Protein AF-A0A2J8K3S1-F1 (afdb_monomer)

Secondary structure (DSSP, 8-state):
------PPPP------GGGGTT--SHHHHHHHHHHHHHHHHHHHTT--HHHHHHHHHHHH--------S-HHHHHHHHHHHHHHHHHHHHHHHS--TTTTPPPPPHHHHHHHHHH--TTHHHHHHHHHS--TT----HHHHHHHHHHHHHHHH--S------TT-GGGGHHHHHHHHHHHHHHHHHHHTTT-PPPP-

Structure (mmCIF, N/CA/C/O backbone):
data_AF-A0A2J8K3S1-F1
#
_entry.id   AF-A0A2J8K3S1-F1
#
loop_
_atom_site.group_PDB
_atom_site.id
_atom_site.type_symbol
_atom_site.label_atom_id
_atom_site.label_alt_id
_atom_site.label_comp_id
_atom_site.label_asym_id
_atom_site.label_entity_id
_atom_site.label_seq_id
_atom_site.pdbx_PDB_ins_code
_atom_site.Cartn_x
_atom_site.Cartn_y
_atom_site.Cartn_z
_atom_site.occupancy
_atom_site.B_iso_or_equiv
_atom_site.auth_seq_id
_atom_site.auth_comp_id
_atom_site.auth_asym_id
_atom_site.auth_atom_id
_atom_site.pdbx_PDB_model_num
ATOM 1 N N . MET A 1 1 ? 15.345 -21.470 34.636 1.00 39.88 1 MET A N 1
ATOM 2 C CA . MET A 1 1 ? 15.152 -21.439 33.169 1.00 39.88 1 MET A CA 1
ATOM 3 C C . MET A 1 1 ? 15.195 -19.987 32.711 1.00 39.88 1 MET A C 1
ATOM 5 O O . MET A 1 1 ? 14.232 -19.264 32.925 1.00 39.88 1 MET A O 1
ATOM 9 N N . SER A 1 2 ? 16.346 -19.534 32.208 1.00 60.94 2 SER A N 1
ATOM 10 C CA . SER A 1 2 ? 16.578 -18.130 31.840 1.00 60.94 2 SER A CA 1
ATOM 11 C C . SER A 1 2 ? 15.951 -17.830 30.474 1.00 60.94 2 SER A C 1
ATOM 13 O O . SER A 1 2 ? 16.261 -18.519 29.499 1.00 60.94 2 SER A O 1
ATOM 15 N N . LYS A 1 3 ? 15.044 -16.847 30.402 1.00 63.34 3 LYS A N 1
ATOM 16 C CA . LYS A 1 3 ? 14.445 -16.381 29.144 1.00 63.34 3 LYS A CA 1
ATOM 17 C C . LYS A 1 3 ? 15.516 -15.612 28.371 1.00 63.34 3 LYS A C 1
ATOM 19 O O . LYS A 1 3 ? 15.853 -14.491 28.730 1.00 63.34 3 LYS A O 1
ATOM 24 N N . LYS A 1 4 ? 16.077 -16.225 27.329 1.00 66.62 4 LYS A N 1
ATOM 25 C CA . LYS A 1 4 ? 16.904 -15.505 26.358 1.00 66.62 4 LYS A CA 1
ATOM 26 C C . LYS A 1 4 ? 15.962 -14.750 25.427 1.00 66.62 4 LYS A C 1
ATOM 28 O O . LYS A 1 4 ? 15.439 -15.325 24.478 1.00 66.62 4 LYS A O 1
ATOM 33 N N . GLU A 1 5 ? 15.710 -13.487 25.739 1.00 66.50 5 GLU A N 1
ATOM 34 C CA . GLU A 1 5 ? 15.115 -12.541 24.800 1.00 66.50 5 GLU A CA 1
ATOM 35 C C . GLU A 1 5 ? 16.146 -12.293 23.695 1.00 66.50 5 GLU A C 1
ATOM 37 O O . GLU A 1 5 ? 17.119 -11.561 23.862 1.00 66.50 5 GLU A O 1
ATOM 42 N N . SER A 1 6 ? 16.006 -13.005 22.579 1.00 62.50 6 SER A N 1
ATOM 43 C CA . SER A 1 6 ? 16.787 -12.726 21.381 1.00 62.50 6 SER A CA 1
ATOM 44 C C . SER A 1 6 ? 16.223 -11.468 20.734 1.00 62.50 6 SER A C 1
ATOM 46 O O . SER A 1 6 ? 15.158 -11.509 20.116 1.00 62.50 6 SER A O 1
ATOM 48 N N . PHE A 1 7 ? 16.934 -10.353 20.872 1.00 72.62 7 PHE A N 1
ATOM 49 C CA . PHE A 1 7 ? 16.708 -9.184 20.035 1.00 72.62 7 PHE A CA 1
ATOM 50 C C . PHE A 1 7 ? 17.029 -9.578 18.593 1.00 72.62 7 PHE A C 1
ATOM 52 O O . PHE A 1 7 ? 18.150 -9.999 18.294 1.00 72.62 7 PHE A O 1
ATOM 59 N N . ALA A 1 8 ? 16.042 -9.484 17.701 1.00 68.06 8 ALA A N 1
ATOM 60 C CA . ALA A 1 8 ? 16.335 -9.518 16.277 1.00 68.06 8 ALA A CA 1
ATOM 61 C C . ALA A 1 8 ? 17.311 -8.363 15.991 1.00 68.06 8 ALA A C 1
ATOM 63 O O . ALA A 1 8 ? 17.075 -7.255 16.486 1.00 68.06 8 ALA A O 1
ATOM 64 N N . PRO A 1 9 ? 18.415 -8.595 15.259 1.00 68.50 9 PRO A N 1
ATOM 65 C CA . PRO A 1 9 ? 19.310 -7.511 14.894 1.00 68.50 9 PRO A CA 1
ATOM 66 C C . PRO A 1 9 ? 18.483 -6.440 14.183 1.00 68.50 9 PRO A C 1
ATOM 68 O O . PRO A 1 9 ? 17.668 -6.760 13.314 1.00 68.50 9 PRO A O 1
ATOM 71 N N . GLY A 1 10 ? 18.640 -5.187 14.618 1.00 71.94 10 GLY A N 1
ATOM 72 C CA . GLY A 1 10 ? 17.913 -4.058 14.051 1.00 71.94 10 GLY A CA 1
ATOM 73 C C . GLY A 1 10 ? 18.025 -4.076 12.532 1.00 71.94 10 GLY A C 1
ATOM 74 O O . GLY A 1 10 ? 19.065 -4.453 11.990 1.00 71.94 10 GLY A O 1
ATOM 75 N N . THR A 1 11 ? 16.943 -3.710 11.843 1.00 72.25 11 THR A N 1
ATOM 76 C CA . THR A 1 11 ? 16.943 -3.569 10.385 1.00 72.25 11 THR A CA 1
ATOM 77 C C . THR A 1 11 ? 18.167 -2.752 9.986 1.00 72.25 11 THR A C 1
ATOM 79 O O . THR A 1 11 ? 18.267 -1.580 10.352 1.00 72.25 11 THR A O 1
ATOM 82 N N . MET A 1 12 ? 19.129 -3.381 9.311 1.00 75.69 12 MET A N 1
ATOM 83 C CA . MET A 1 12 ? 20.364 -2.718 8.909 1.00 75.69 12 MET A CA 1
ATOM 84 C C . MET A 1 12 ? 19.991 -1.538 8.016 1.00 75.69 12 MET A C 1
ATOM 86 O O . MET A 1 12 ? 19.450 -1.735 6.926 1.00 75.69 12 MET A O 1
ATOM 90 N N . TYR A 1 13 ? 20.234 -0.317 8.497 1.00 78.00 13 TYR A N 1
ATOM 91 C CA . TYR A 1 13 ? 19.983 0.887 7.718 1.00 78.00 13 TYR A CA 1
ATOM 92 C C . TYR A 1 13 ? 20.804 0.815 6.429 1.00 78.00 13 TYR A C 1
ATOM 94 O O . TYR A 1 13 ? 22.032 0.707 6.468 1.00 78.00 13 TYR A O 1
ATOM 102 N N . LYS A 1 14 ? 20.116 0.849 5.285 1.00 78.94 14 LYS A N 1
ATOM 103 C CA . LYS A 1 14 ? 20.741 0.920 3.968 1.00 78.94 14 LYS A CA 1
ATOM 104 C C . LYS A 1 14 ? 20.876 2.400 3.604 1.00 78.94 14 LYS A C 1
ATOM 106 O O . LYS A 1 14 ? 19.865 3.015 3.276 1.00 78.94 14 LYS A O 1
ATOM 111 N N . PRO A 1 15 ? 22.080 2.993 3.672 1.00 78.75 15 PRO A N 1
ATOM 112 C CA . PRO A 1 15 ? 22.253 4.386 3.290 1.00 78.75 15 PRO A CA 1
ATOM 113 C C . PRO A 1 15 ? 21.938 4.578 1.802 1.00 78.75 15 PRO A C 1
ATOM 115 O O . PRO A 1 15 ? 22.134 3.666 0.997 1.00 78.75 15 PRO A O 1
ATOM 118 N N . PHE A 1 16 ? 21.552 5.800 1.439 1.00 77.44 16 PHE A N 1
ATOM 119 C CA . PHE A 1 16 ? 21.229 6.272 0.082 1.00 77.44 16 PHE A CA 1
ATOM 120 C C . PHE A 1 16 ? 22.345 6.103 -0.979 1.00 77.44 16 PHE A C 1
ATOM 122 O O . PHE A 1 16 ? 22.188 6.471 -2.141 1.00 77.44 16 PHE A O 1
ATOM 129 N N . GLY A 1 17 ? 23.492 5.530 -0.605 1.00 81.62 17 GLY A N 1
ATOM 130 C CA . GLY A 1 17 ? 24.592 5.226 -1.511 1.00 81.62 17 GLY A CA 1
ATOM 131 C C . GLY A 1 17 ? 25.299 6.473 -2.043 1.00 81.62 17 GLY A C 1
ATOM 132 O O . GLY A 1 17 ? 25.385 7.500 -1.373 1.00 81.62 17 GLY A O 1
ATOM 133 N N . LYS A 1 18 ? 25.840 6.364 -3.263 1.00 82.31 18 LYS A N 1
ATOM 134 C CA . LYS A 1 18 ? 26.622 7.426 -3.921 1.00 82.31 18 LYS A CA 1
ATOM 135 C C . LYS A 1 18 ? 25.795 8.673 -4.244 1.00 82.31 18 LYS A C 1
ATOM 137 O O . LYS A 1 18 ? 26.371 9.739 -4.398 1.00 82.31 18 LYS A O 1
ATOM 142 N N . GLU A 1 19 ? 24.473 8.552 -4.332 1.00 79.25 19 GLU A N 1
ATOM 143 C CA . GLU A 1 19 ? 23.575 9.661 -4.681 1.00 79.25 19 GLU A CA 1
ATOM 144 C C . GLU A 1 19 ? 23.463 10.703 -3.559 1.00 79.25 19 GLU A C 1
ATOM 146 O O . GLU A 1 19 ? 23.247 11.878 -3.835 1.00 79.25 19 GLU A O 1
ATOM 151 N N . ALA A 1 20 ? 23.684 10.301 -2.302 1.00 81.25 20 ALA A N 1
ATOM 152 C CA . ALA A 1 20 ? 23.753 11.222 -1.166 1.00 81.25 20 ALA A CA 1
ATOM 153 C C . ALA A 1 20 ? 25.145 11.853 -0.974 1.00 81.25 20 ALA A C 1
ATOM 155 O O . ALA A 1 20 ? 25.316 12.753 -0.149 1.00 81.25 20 ALA A O 1
ATOM 156 N N . ALA A 1 21 ? 26.162 11.403 -1.718 1.00 80.12 21 ALA A N 1
ATOM 157 C CA . ALA A 1 21 ? 27.492 11.992 -1.651 1.00 80.12 21 ALA A CA 1
ATOM 158 C C . ALA A 1 21 ? 27.480 13.358 -2.361 1.00 80.12 21 ALA A C 1
ATOM 160 O O . ALA A 1 21 ? 27.514 13.432 -3.585 1.00 80.12 21 ALA A O 1
ATOM 161 N N . GLY A 1 22 ? 27.417 14.439 -1.580 1.00 79.44 22 GLY A N 1
ATOM 162 C CA . GLY A 1 22 ? 27.417 15.818 -2.085 1.00 79.44 22 GLY A CA 1
ATOM 163 C C . GLY A 1 22 ? 26.101 16.576 -1.902 1.00 79.44 22 GLY A C 1
ATOM 164 O O . GLY A 1 22 ? 26.047 17.762 -2.217 1.00 79.44 22 GLY A O 1
ATOM 165 N N . THR A 1 23 ? 25.057 15.948 -1.348 1.00 81.62 23 THR A N 1
ATOM 166 C CA . THR A 1 23 ? 23.856 16.680 -0.923 1.00 81.62 23 THR A CA 1
ATOM 167 C C . THR A 1 23 ? 24.167 17.457 0.355 1.00 81.62 23 THR A C 1
ATOM 169 O O . THR A 1 23 ? 24.432 16.850 1.392 1.00 81.62 23 THR A O 1
ATOM 172 N N . MET A 1 24 ? 24.152 18.790 0.297 1.00 82.12 24 MET A N 1
ATOM 173 C CA . MET A 1 24 ? 24.503 19.660 1.434 1.00 82.12 24 MET A CA 1
ATOM 174 C C . MET A 1 24 ? 23.300 20.400 2.025 1.00 82.12 24 MET A C 1
ATOM 176 O O . MET A 1 24 ? 23.444 21.153 2.985 1.00 82.12 24 MET A O 1
ATOM 18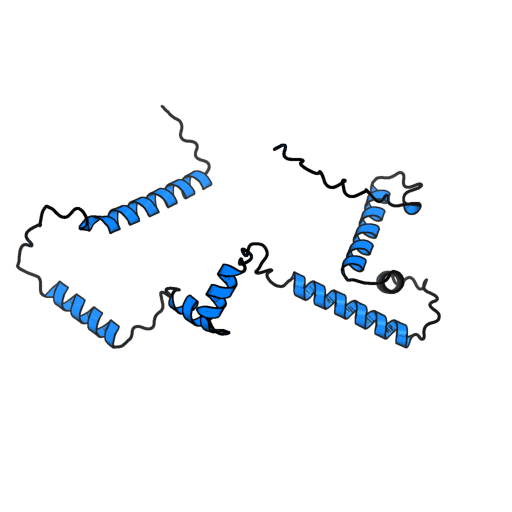0 N N . THR A 1 25 ? 22.106 20.209 1.462 1.00 91.25 25 THR A N 1
ATOM 181 C CA . THR A 1 25 ? 20.891 20.904 1.901 1.00 91.25 25 THR A CA 1
ATOM 182 C C . THR A 1 25 ? 19.800 19.913 2.279 1.00 91.25 25 THR A C 1
ATOM 184 O O . THR A 1 25 ? 19.614 18.893 1.616 1.00 91.25 25 THR A O 1
ATOM 187 N N . LEU A 1 26 ? 19.032 20.247 3.320 1.00 90.12 26 LEU A N 1
ATOM 188 C CA . LEU A 1 26 ? 17.893 19.446 3.774 1.00 90.12 26 LEU A CA 1
ATOM 189 C C . LEU A 1 26 ? 16.876 19.190 2.650 1.00 90.12 26 LEU A C 1
ATOM 191 O O . LEU A 1 26 ? 16.379 18.077 2.527 1.00 90.12 26 LEU A O 1
ATOM 195 N N . SER A 1 27 ? 16.620 20.182 1.793 1.00 91.62 27 SER A N 1
ATOM 196 C CA . SER A 1 27 ? 15.725 20.039 0.638 1.00 91.62 27 SER A CA 1
ATOM 197 C C . SER A 1 27 ? 16.220 18.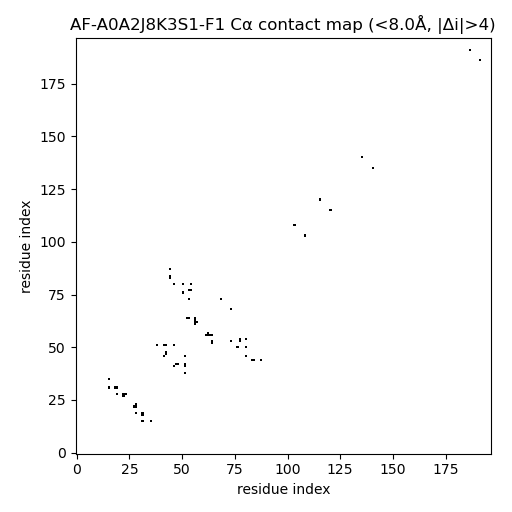991 -0.362 1.00 91.62 27 SER A C 1
ATOM 199 O O . SER A 1 27 ? 15.447 18.152 -0.810 1.00 91.62 27 SER A O 1
ATOM 201 N N . GLN A 1 28 ? 17.521 18.973 -0.668 1.00 90.12 28 GLN A N 1
ATOM 202 C 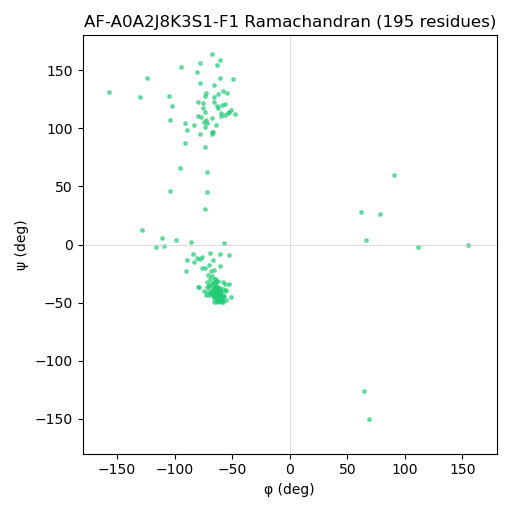CA . GLN A 1 28 ? 18.117 17.957 -1.542 1.00 90.12 28 GLN A CA 1
ATOM 203 C C . GLN A 1 28 ? 17.934 16.560 -0.942 1.00 90.12 28 GLN A C 1
ATOM 205 O O . GLN A 1 28 ? 17.554 15.627 -1.646 1.00 90.12 28 GLN A O 1
ATOM 210 N N . PHE A 1 29 ? 18.123 16.429 0.371 1.00 90.38 29 PHE A N 1
ATOM 211 C CA . PHE A 1 29 ? 17.932 15.162 1.067 1.00 90.38 29 PHE A CA 1
ATOM 212 C C . PHE A 1 29 ? 16.468 14.701 1.076 1.00 90.38 29 PHE A C 1
ATOM 214 O O . PHE A 1 29 ? 16.204 13.525 0.844 1.00 90.38 29 PHE A O 1
ATOM 221 N N . GLN A 1 30 ? 15.515 15.618 1.272 1.00 91.62 30 GLN A N 1
ATOM 222 C CA . GLN A 1 30 ? 14.079 15.325 1.172 1.00 91.62 30 GLN A CA 1
ATOM 223 C C . GLN A 1 30 ? 13.726 14.779 -0.212 1.00 91.62 30 GLN A C 1
ATOM 225 O O . GLN A 1 30 ?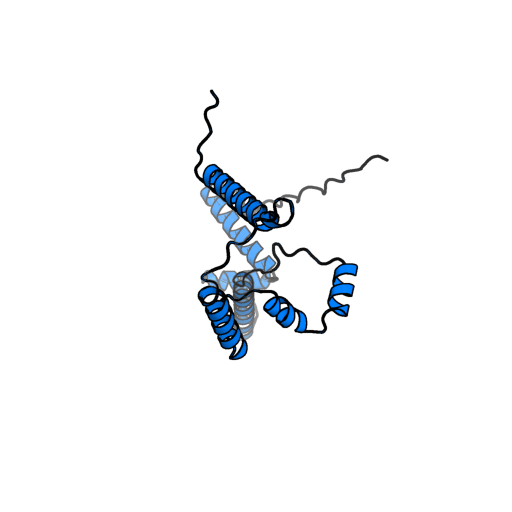 13.152 13.698 -0.307 1.00 91.62 30 GLN A O 1
ATOM 230 N N . THR A 1 31 ? 14.172 15.448 -1.281 1.00 90.62 31 THR A N 1
ATOM 231 C CA . THR A 1 31 ? 13.906 14.968 -2.648 1.00 90.62 31 THR A CA 1
ATOM 232 C C . THR A 1 31 ? 14.520 13.598 -2.929 1.00 90.62 31 THR A C 1
ATOM 234 O O . THR A 1 31 ? 13.983 12.824 -3.720 1.00 90.62 31 THR A O 1
ATOM 237 N N . LEU A 1 32 ? 15.659 13.287 -2.306 1.00 89.38 32 LEU A N 1
ATOM 238 C CA . LEU A 1 32 ? 16.317 11.996 -2.454 1.00 89.38 32 LEU A CA 1
ATOM 239 C C . LEU A 1 32 ? 15.541 10.909 -1.700 1.00 89.38 32 LEU A C 1
ATOM 241 O O . LEU A 1 32 ? 15.304 9.834 -2.249 1.00 89.38 32 LEU A O 1
ATOM 245 N N . HIS A 1 33 ? 15.092 11.207 -0.481 1.00 89.19 33 HIS A N 1
ATOM 246 C CA . HIS A 1 33 ? 14.263 10.305 0.309 1.00 89.19 33 HIS A CA 1
ATOM 247 C C . HIS A 1 33 ? 12.930 9.988 -0.378 1.00 89.19 33 HIS A C 1
ATOM 249 O O . HIS A 1 33 ? 12.557 8.821 -0.455 1.00 89.19 33 HIS A O 1
ATOM 255 N N . GLU A 1 34 ? 12.258 10.997 -0.937 1.00 92.06 34 GLU A N 1
ATOM 256 C CA . GLU A 1 34 ? 11.026 10.819 -1.715 1.00 92.06 34 GLU A CA 1
ATOM 257 C C . GLU A 1 34 ? 11.261 9.891 -2.910 1.00 92.06 34 GLU A C 1
ATOM 259 O O . GLU A 1 34 ? 10.527 8.923 -3.101 1.00 92.06 34 GLU A O 1
ATOM 264 N N . LYS A 1 35 ? 12.345 10.107 -3.668 1.00 90.12 35 LYS A N 1
ATOM 265 C CA . LYS A 1 35 ? 12.698 9.230 -4.792 1.00 90.12 35 LYS A CA 1
ATOM 266 C C . LYS A 1 35 ? 12.984 7.794 -4.360 1.00 90.12 35 LYS A C 1
ATOM 268 O O . LYS A 1 35 ? 12.597 6.867 -5.073 1.00 90.12 35 LYS A O 1
ATOM 273 N N . ASP A 1 36 ? 13.664 7.592 -3.235 1.00 90.31 36 ASP A N 1
ATOM 274 C CA . ASP A 1 36 ? 13.915 6.254 -2.693 1.00 90.31 36 ASP A CA 1
ATOM 275 C C . ASP A 1 36 ? 12.602 5.584 -2.262 1.00 90.31 36 ASP A C 1
ATOM 277 O O . ASP A 1 36 ? 12.333 4.448 -2.654 1.00 90.31 36 ASP A O 1
ATOM 281 N N . GLN A 1 37 ? 11.724 6.319 -1.574 1.00 90.69 37 GLN A N 1
ATOM 282 C CA . GLN A 1 37 ? 10.403 5.849 -1.156 1.00 90.69 37 GLN A CA 1
ATOM 283 C C . GLN A 1 37 ? 9.513 5.474 -2.350 1.00 90.69 37 GLN A C 1
ATOM 285 O O . GLN A 1 37 ? 8.857 4.429 -2.330 1.00 90.69 37 GLN A O 1
ATOM 290 N N . GLU A 1 38 ? 9.522 6.274 -3.417 1.00 91.00 38 GLU A N 1
ATOM 291 C CA . GLU A 1 38 ? 8.851 5.951 -4.678 1.00 91.00 38 GLU A CA 1
ATOM 292 C C . GLU A 1 38 ? 9.392 4.642 -5.267 1.00 91.00 38 GLU A C 1
ATOM 294 O O . GLU A 1 38 ? 8.623 3.748 -5.624 1.00 91.00 38 GLU A O 1
ATOM 299 N N . THR A 1 39 ? 10.719 4.479 -5.334 1.00 90.19 39 THR A N 1
ATOM 300 C CA . THR A 1 39 ? 11.313 3.242 -5.866 1.00 90.19 39 THR A CA 1
ATOM 301 C C . THR A 1 39 ? 11.032 2.026 -4.991 1.00 90.19 39 THR A C 1
ATOM 303 O O . THR A 1 39 ? 10.791 0.939 -5.518 1.00 90.19 39 THR A O 1
ATOM 306 N N . ALA A 1 40 ? 11.002 2.197 -3.670 1.00 89.31 40 ALA A N 1
ATOM 307 C CA . ALA A 1 40 ? 10.644 1.149 -2.729 1.00 89.31 40 ALA A CA 1
ATOM 308 C C . ALA A 1 40 ? 9.179 0.729 -2.901 1.00 89.31 40 ALA A C 1
ATOM 310 O O . ALA A 1 40 ? 8.895 -0.467 -2.932 1.00 89.31 40 ALA A O 1
ATOM 311 N N . SER A 1 41 ? 8.277 1.692 -3.112 1.00 90.19 41 SER A N 1
ATOM 312 C CA . SER A 1 41 ? 6.855 1.437 -3.374 1.00 90.19 41 SER A CA 1
ATOM 313 C C . SER A 1 41 ? 6.663 0.613 -4.650 1.00 90.19 41 SER A C 1
ATOM 315 O O . SER A 1 41 ? 5.933 -0.374 -4.655 1.00 90.19 41 SER A O 1
ATOM 317 N N . LEU A 1 42 ? 7.382 0.952 -5.725 1.00 90.81 42 LEU A N 1
ATOM 318 C CA . LEU A 1 42 ? 7.369 0.173 -6.969 1.00 90.81 42 LEU A CA 1
ATOM 319 C C . LEU A 1 42 ? 7.941 -1.243 -6.779 1.00 90.81 42 LEU A C 1
ATOM 321 O O . LEU A 1 42 ? 7.438 -2.202 -7.364 1.00 90.81 42 LEU A O 1
ATOM 325 N N . ARG A 1 43 ? 8.959 -1.401 -5.927 1.00 91.56 43 ARG A N 1
ATOM 326 C CA . ARG A 1 43 ? 9.524 -2.716 -5.597 1.00 91.56 43 ARG A CA 1
ATOM 327 C C . ARG A 1 43 ? 8.557 -3.557 -4.752 1.00 91.56 43 ARG A C 1
ATOM 329 O O . ARG A 1 43 ? 8.478 -4.765 -4.954 1.00 91.56 43 ARG A O 1
ATOM 336 N N . GLU A 1 44 ? 7.773 -2.941 -3.867 1.00 90.06 44 GLU A N 1
ATOM 337 C CA . GLU A 1 44 ? 6.714 -3.617 -3.097 1.00 90.06 44 GLU A CA 1
ATOM 338 C C . GLU A 1 44 ? 5.579 -4.138 -3.996 1.00 90.06 44 GLU A C 1
ATOM 340 O O . GLU A 1 44 ? 4.980 -5.178 -3.716 1.00 90.06 44 GLU A O 1
ATOM 345 N N . LEU A 1 45 ? 5.324 -3.467 -5.126 1.00 87.25 45 LEU A N 1
ATOM 346 C CA . LEU A 1 45 ? 4.429 -3.969 -6.175 1.00 87.25 45 LEU A CA 1
ATOM 347 C C . LEU A 1 45 ? 4.999 -5.186 -6.920 1.00 87.25 45 LEU A C 1
ATOM 349 O O . LEU A 1 45 ? 4.290 -5.798 -7.721 1.00 87.25 45 LEU A O 1
ATOM 353 N N . GLY A 1 46 ? 6.259 -5.553 -6.666 1.00 88.00 46 GLY A N 1
ATOM 354 C CA . GLY A 1 46 ? 6.969 -6.645 -7.323 1.00 88.00 46 GLY A CA 1
ATOM 355 C C . GLY A 1 46 ? 7.473 -6.283 -8.719 1.00 88.00 46 GLY A C 1
ATOM 356 O O . GLY A 1 46 ? 7.554 -7.174 -9.565 1.00 88.00 46 GLY A O 1
ATOM 357 N N . LEU A 1 47 ? 7.728 -4.997 -8.991 1.00 88.69 47 LEU A N 1
ATOM 358 C CA . LEU A 1 47 ? 8.361 -4.563 -10.236 1.00 88.69 47 LEU A CA 1
ATOM 359 C C . LEU A 1 47 ? 9.870 -4.810 -10.185 1.00 88.69 47 LEU A C 1
ATOM 361 O O . LEU A 1 47 ? 10.524 -4.558 -9.172 1.00 88.69 47 LEU A O 1
ATOM 365 N N . ASN A 1 48 ? 10.422 -5.273 -11.301 1.00 90.31 48 ASN A N 1
ATOM 366 C CA . ASN A 1 48 ? 11.858 -5.485 -11.470 1.00 90.31 48 ASN A CA 1
ATOM 367 C C . ASN A 1 48 ? 12.583 -4.147 -11.737 1.00 90.31 48 ASN A C 1
ATOM 369 O O . ASN A 1 48 ? 11.988 -3.212 -12.270 1.00 90.31 48 ASN A O 1
ATOM 373 N N . GLU A 1 49 ? 13.885 -4.036 -11.456 1.00 89.56 49 GLU A N 1
ATOM 374 C CA . GLU A 1 49 ? 14.681 -2.813 -11.667 1.00 89.56 49 GLU A CA 1
ATOM 375 C C . GLU A 1 49 ? 14.564 -2.251 -13.097 1.00 89.56 49 GLU A C 1
ATOM 377 O O . GLU A 1 49 ? 14.547 -1.035 -13.298 1.00 89.56 49 GLU A O 1
ATOM 382 N N . THR A 1 50 ? 14.429 -3.125 -14.101 1.00 87.56 50 THR A N 1
ATOM 383 C CA . THR A 1 50 ? 14.214 -2.698 -15.495 1.00 87.56 50 THR A CA 1
ATOM 384 C C . THR A 1 50 ? 12.826 -2.098 -15.727 1.00 87.56 50 THR A C 1
ATOM 386 O O . THR A 1 50 ? 12.699 -1.141 -16.486 1.00 87.56 50 THR A O 1
ATOM 389 N N . GLU A 1 51 ? 11.795 -2.626 -15.066 1.00 89.50 51 GLU A N 1
ATOM 390 C CA . GLU A 1 51 ? 10.408 -2.150 -15.145 1.00 89.50 51 GLU A CA 1
ATOM 391 C C . GLU A 1 51 ? 10.256 -0.819 -14.425 1.00 89.50 51 GLU A C 1
ATOM 393 O O . GLU A 1 51 ? 9.647 0.101 -14.962 1.00 89.50 51 GLU A O 1
ATOM 398 N N . ILE A 1 52 ? 10.898 -0.681 -13.263 1.00 91.06 52 ILE A N 1
ATOM 399 C CA . ILE A 1 52 ? 10.974 0.579 -12.522 1.00 91.06 52 ILE A CA 1
ATOM 400 C C . ILE A 1 52 ? 11.591 1.669 -13.403 1.00 91.06 52 ILE A C 1
ATOM 402 O O . ILE A 1 52 ? 11.074 2.782 -13.461 1.00 91.06 52 ILE A O 1
ATOM 406 N N . LEU A 1 53 ? 12.671 1.361 -14.128 1.00 88.50 53 LEU A N 1
ATOM 407 C CA . LEU A 1 53 ? 13.310 2.327 -15.019 1.00 88.50 53 LEU A CA 1
ATOM 408 C C . LEU A 1 53 ? 12.391 2.737 -16.183 1.00 88.50 53 LEU A C 1
ATOM 410 O O . LEU A 1 53 ? 12.293 3.924 -16.496 1.00 88.50 53 LEU A O 1
ATOM 414 N N . ILE A 1 54 ? 11.702 1.769 -16.797 1.00 88.69 54 ILE A N 1
ATOM 415 C CA . ILE A 1 54 ? 10.718 2.013 -17.864 1.00 88.69 54 ILE A CA 1
ATOM 416 C C . ILE A 1 54 ? 9.596 2.913 -17.346 1.00 88.69 54 ILE A C 1
ATOM 418 O O . ILE A 1 54 ? 9.314 3.950 -17.945 1.00 88.69 54 ILE A O 1
ATOM 422 N N . TRP A 1 55 ? 9.027 2.579 -16.192 1.00 90.06 55 TRP A N 1
ATOM 423 C CA . TRP A 1 55 ? 7.960 3.348 -15.568 1.00 90.06 55 TRP A CA 1
ATOM 424 C C . TRP A 1 55 ? 8.393 4.778 -15.222 1.00 90.06 55 TRP A C 1
AT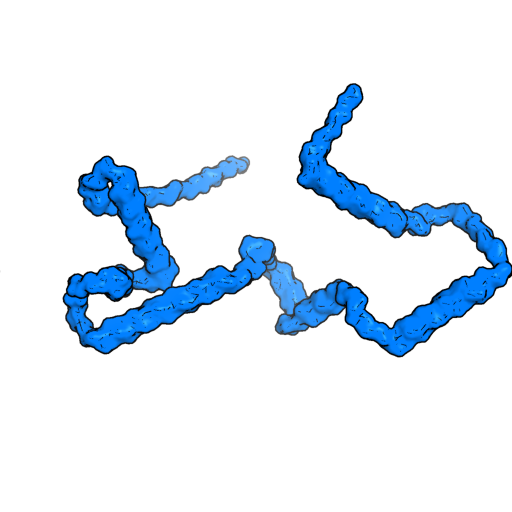OM 426 O O . TRP A 1 55 ? 7.714 5.733 -15.591 1.00 90.06 55 TRP A O 1
ATOM 436 N N . LYS A 1 56 ? 9.569 4.962 -14.603 1.00 89.81 56 LYS A N 1
ATOM 437 C CA . LYS A 1 56 ? 10.103 6.301 -14.291 1.00 89.81 56 LYS A CA 1
ATOM 438 C C . LYS A 1 56 ? 10.344 7.130 -15.553 1.00 89.81 56 LYS A C 1
ATOM 440 O O . LYS A 1 56 ? 10.047 8.321 -15.549 1.00 89.81 56 LYS A O 1
ATOM 445 N N . SER A 1 57 ? 10.831 6.520 -16.638 1.00 87.12 57 SER A N 1
ATOM 446 C CA . SER A 1 57 ? 10.989 7.226 -17.920 1.00 87.12 57 SER A CA 1
ATOM 447 C C . SER A 1 57 ? 9.650 7.638 -18.538 1.00 87.12 57 SER A C 1
ATOM 449 O O . SER A 1 57 ? 9.544 8.736 -19.079 1.00 87.12 57 SER A O 1
ATOM 451 N N . HIS A 1 58 ? 8.623 6.794 -18.401 1.00 85.56 58 HIS A N 1
ATOM 452 C CA . HIS A 1 58 ? 7.272 7.077 -18.872 1.00 85.56 58 HIS A CA 1
ATOM 453 C C . HIS A 1 58 ? 6.631 8.238 -18.098 1.00 85.56 58 HIS A C 1
ATOM 455 O O . HIS A 1 58 ? 6.176 9.200 -18.709 1.00 85.56 58 HIS A O 1
ATOM 461 N N . VAL A 1 59 ? 6.673 8.198 -16.763 1.00 85.75 59 VAL A N 1
ATOM 462 C CA . VAL A 1 59 ? 6.086 9.235 -15.894 1.00 85.75 59 VAL A CA 1
ATOM 463 C C . VAL A 1 59 ? 6.842 10.563 -15.990 1.00 85.75 59 VAL A C 1
ATOM 465 O O . VAL A 1 59 ? 6.229 11.624 -16.027 1.00 85.75 59 VAL A O 1
ATOM 468 N N . SER A 1 60 ? 8.176 10.524 -16.060 1.00 82.44 60 SER A N 1
ATOM 469 C CA . SER A 1 60 ? 8.998 11.737 -16.138 1.00 82.44 60 SER A CA 1
ATOM 470 C C . SER A 1 60 ? 9.025 12.367 -17.537 1.00 82.44 60 SER A C 1
ATOM 472 O O . SER A 1 60 ? 9.562 13.463 -17.688 1.00 82.44 60 SER A O 1
ATOM 474 N N . GLY A 1 61 ? 8.545 11.671 -18.575 1.00 72.69 61 GLY A N 1
ATOM 475 C CA . GLY A 1 61 ? 8.656 12.107 -19.973 1.00 72.69 61 GLY A CA 1
ATOM 476 C C . GLY A 1 61 ? 10.094 12.154 -20.519 1.00 72.69 61 GLY A C 1
ATOM 477 O O . GLY A 1 61 ? 10.318 12.559 -21.663 1.00 72.69 61 GLY A O 1
ATOM 478 N N . GLU A 1 62 ? 11.092 11.738 -19.733 1.00 73.31 62 GLU A N 1
ATOM 479 C CA . GLU A 1 62 ? 12.494 11.717 -20.136 1.00 73.31 62 GLU A CA 1
ATOM 480 C C . GLU A 1 62 ? 12.783 10.487 -21.012 1.00 73.31 62 GLU A C 1
ATOM 482 O O . GLU A 1 62 ? 12.830 9.354 -20.532 1.00 73.31 62 GLU A O 1
ATOM 487 N N . LYS A 1 63 ? 13.055 10.698 -22.308 1.00 65.50 63 LYS A N 1
ATOM 488 C CA . LYS A 1 63 ? 13.372 9.646 -23.302 1.00 65.50 63 LYS A CA 1
ATOM 489 C C . LYS A 1 63 ? 14.768 9.010 -23.123 1.00 65.50 63 LYS A C 1
ATOM 491 O O . LYS A 1 63 ? 15.525 8.881 -24.085 1.00 65.50 63 LYS A O 1
ATOM 496 N N . LYS A 1 64 ? 15.164 8.653 -21.899 1.00 58.94 64 LYS A N 1
ATOM 497 C CA . LYS A 1 64 ? 16.537 8.203 -21.584 1.00 58.94 64 LYS A CA 1
ATOM 498 C C . LYS A 1 64 ? 16.758 6.693 -21.729 1.00 58.94 64 LYS A C 1
ATOM 500 O O . LYS A 1 64 ? 17.899 6.242 -21.793 1.00 58.94 64 LYS A O 1
ATOM 505 N N . THR A 1 65 ? 15.707 5.894 -21.851 1.00 60.53 65 THR A N 1
ATOM 506 C CA . THR A 1 65 ? 15.796 4.431 -21.924 1.00 60.53 65 THR A CA 1
ATOM 507 C C . THR A 1 65 ? 15.911 3.951 -23.369 1.00 60.53 65 THR A C 1
ATOM 509 O O . THR A 1 65 ? 14.930 3.601 -24.017 1.00 60.53 65 THR A O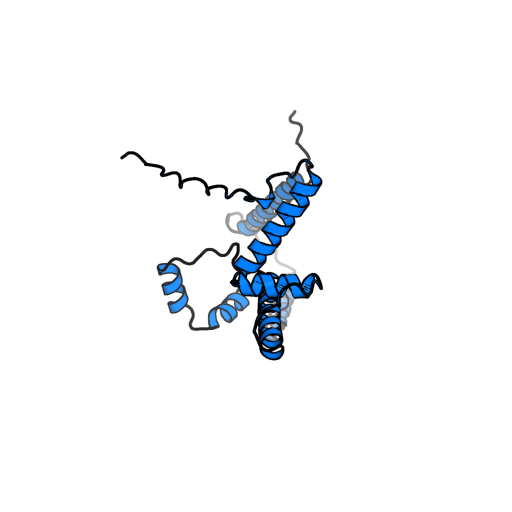 1
ATOM 512 N N . LYS A 1 66 ? 17.148 3.876 -23.883 1.00 63.06 66 LYS A N 1
ATOM 513 C CA . LYS A 1 66 ? 17.473 3.122 -25.110 1.00 63.06 66 LYS A CA 1
ATOM 514 C C . LYS A 1 66 ? 17.397 1.615 -24.836 1.00 63.06 66 LYS A C 1
ATOM 516 O O . LYS A 1 66 ? 18.403 0.909 -24.885 1.00 63.06 66 LYS A O 1
ATOM 521 N N . LEU A 1 67 ? 16.217 1.118 -24.485 1.00 63.84 67 LEU A N 1
ATOM 522 C CA . LEU A 1 67 ? 15.984 -0.318 -24.417 1.00 63.84 67 LEU A CA 1
ATOM 523 C C . LEU A 1 67 ? 15.891 -0.834 -25.849 1.00 63.84 67 LEU A C 1
ATOM 525 O O . LEU A 1 67 ? 15.130 -0.309 -26.654 1.00 63.84 67 LEU A O 1
ATOM 529 N N . ARG A 1 68 ? 16.676 -1.865 -26.172 1.00 69.88 68 ARG A N 1
ATOM 530 C CA . ARG A 1 68 ? 16.669 -2.537 -27.485 1.00 69.88 68 ARG A CA 1
ATOM 531 C C . ARG A 1 68 ? 15.427 -3.423 -27.684 1.00 69.88 68 ARG A C 1
ATOM 533 O O . ARG A 1 68 ? 15.514 -4.470 -28.314 1.00 69.88 68 ARG A O 1
ATOM 540 N N . ALA A 1 69 ? 14.303 -3.054 -27.082 1.00 72.12 69 ALA A N 1
ATOM 541 C CA . ALA A 1 69 ? 13.038 -3.750 -27.242 1.00 72.12 69 ALA A CA 1
ATOM 542 C C . ALA A 1 69 ? 12.231 -3.076 -28.352 1.00 72.12 69 ALA A C 1
ATOM 544 O O . ALA A 1 69 ? 12.387 -1.881 -28.612 1.00 72.12 69 ALA A O 1
ATOM 545 N N . THR A 1 70 ? 11.364 -3.844 -29.005 1.00 81.38 70 THR A N 1
ATOM 546 C CA . THR A 1 70 ? 10.383 -3.274 -29.924 1.00 81.38 70 THR A CA 1
ATOM 547 C C . THR A 1 70 ? 9.474 -2.311 -29.150 1.00 81.38 70 THR A C 1
ATOM 549 O O . THR A 1 70 ? 9.163 -2.563 -27.981 1.00 81.38 70 THR A O 1
ATOM 552 N N . PRO A 1 71 ? 9.051 -1.193 -29.762 1.00 83.19 71 PRO A N 1
ATOM 553 C CA . PRO A 1 71 ? 8.222 -0.199 -29.079 1.00 83.19 71 PRO A CA 1
ATOM 554 C C . PRO A 1 71 ? 6.907 -0.794 -28.552 1.00 83.19 71 PRO A C 1
ATOM 556 O O . PRO A 1 71 ? 6.454 -0.416 -27.477 1.00 83.19 71 PRO A O 1
ATOM 559 N N . GLU A 1 72 ? 6.352 -1.784 -29.249 1.00 86.31 72 GLU A N 1
ATOM 560 C CA . GLU A 1 72 ? 5.155 -2.525 -28.838 1.00 86.31 72 GLU A CA 1
ATOM 561 C C . GLU A 1 72 ? 5.376 -3.346 -27.557 1.00 86.31 72 GLU A C 1
ATOM 563 O O . GLU A 1 72 ? 4.569 -3.292 -26.634 1.00 86.31 72 GLU A O 1
ATOM 568 N N . ALA A 1 73 ? 6.517 -4.032 -27.428 1.00 85.00 73 ALA A N 1
ATOM 569 C CA . ALA A 1 73 ? 6.841 -4.767 -26.205 1.00 85.00 73 ALA A CA 1
ATOM 570 C C . ALA A 1 73 ? 7.018 -3.831 -24.998 1.00 85.00 73 ALA A C 1
ATOM 572 O O . ALA A 1 73 ? 6.747 -4.221 -23.864 1.00 85.00 73 ALA A O 1
ATOM 573 N N . ILE A 1 74 ? 7.468 -2.592 -25.224 1.00 85.19 74 ILE A N 1
ATOM 574 C CA . ILE A 1 74 ? 7.555 -1.572 -24.171 1.00 85.19 74 ILE A CA 1
ATOM 575 C C . ILE A 1 74 ? 6.152 -1.112 -23.758 1.00 85.19 74 ILE A C 1
ATOM 577 O O . ILE A 1 74 ? 5.893 -0.993 -22.564 1.00 85.19 74 ILE A O 1
ATOM 581 N N . GLN A 1 75 ? 5.252 -0.888 -24.720 1.00 88.44 75 GLN A N 1
ATOM 582 C CA . GLN A 1 75 ? 3.865 -0.491 -24.451 1.00 88.44 75 GLN A CA 1
ATOM 583 C C . GLN A 1 75 ? 3.095 -1.568 -23.684 1.00 88.44 75 GLN A C 1
ATOM 585 O O . GLN A 1 75 ? 2.499 -1.249 -22.661 1.00 88.44 75 GLN A O 1
ATOM 590 N N . ASN A 1 76 ? 3.184 -2.833 -24.101 1.00 90.81 76 ASN A N 1
ATOM 591 C CA . ASN A 1 76 ? 2.539 -3.942 -23.391 1.00 90.81 76 ASN A CA 1
ATOM 592 C C . ASN A 1 76 ? 3.028 -4.026 -21.938 1.00 90.81 76 ASN A C 1
ATOM 594 O O . ASN A 1 76 ? 2.230 -4.094 -21.012 1.00 90.81 76 ASN A O 1
ATOM 598 N N . ARG A 1 77 ? 4.344 -3.902 -21.716 1.00 89.56 77 ARG A N 1
ATOM 599 C CA . ARG A 1 77 ? 4.902 -3.877 -20.355 1.00 89.56 77 ARG A CA 1
ATOM 600 C C . ARG A 1 77 ? 4.425 -2.677 -19.540 1.00 89.56 77 ARG A C 1
ATOM 602 O O . ARG A 1 77 ? 4.245 -2.810 -18.336 1.00 89.56 77 ARG A O 1
ATOM 609 N N . LEU A 1 78 ? 4.253 -1.506 -20.154 1.00 91.00 78 LEU A N 1
ATOM 610 C CA . LEU A 1 78 ? 3.697 -0.336 -19.466 1.00 91.00 78 LEU A CA 1
ATOM 611 C C . LEU A 1 78 ? 2.243 -0.571 -19.053 1.00 91.00 78 LEU A C 1
ATOM 613 O O . LEU A 1 78 ? 1.888 -0.233 -17.926 1.00 91.00 78 LEU A O 1
ATOM 617 N N . GLN A 1 79 ? 1.447 -1.192 -19.923 1.00 93.44 79 GLN A N 1
ATOM 618 C CA . GLN A 1 79 ? 0.067 -1.561 -19.630 1.00 93.44 79 GLN A CA 1
ATOM 619 C C . GLN A 1 79 ? -0.012 -2.569 -18.474 1.00 93.44 79 GLN A C 1
ATOM 621 O O . GLN A 1 79 ? -0.776 -2.354 -17.536 1.00 93.44 79 GLN A O 1
ATOM 626 N N . ASP A 1 80 ? 0.838 -3.599 -18.478 1.00 93.38 80 ASP A N 1
ATOM 627 C CA . ASP A 1 80 ? 0.919 -4.573 -17.380 1.00 93.38 80 ASP A CA 1
ATOM 628 C C . ASP A 1 80 ? 1.282 -3.896 -16.044 1.00 93.38 80 ASP A C 1
ATOM 630 O O . ASP A 1 80 ? 0.738 -4.221 -14.985 1.00 93.38 80 ASP A O 1
ATOM 634 N N . ILE A 1 81 ? 2.217 -2.937 -16.069 1.00 91.62 81 ILE A N 1
ATOM 635 C CA . ILE A 1 81 ? 2.609 -2.171 -14.877 1.00 91.62 81 ILE A CA 1
ATOM 636 C C . ILE A 1 81 ? 1.433 -1.325 -14.371 1.00 91.62 81 ILE A C 1
ATOM 638 O O . ILE A 1 81 ? 1.168 -1.300 -13.167 1.00 91.62 81 ILE A O 1
ATOM 642 N N . GLU A 1 82 ? 0.724 -0.646 -15.271 1.00 94.06 82 GLU A N 1
ATOM 643 C CA . GLU A 1 82 ? -0.434 0.185 -14.938 1.00 94.06 82 GLU A CA 1
ATOM 644 C C . GLU A 1 82 ? -1.583 -0.640 -14.343 1.00 94.06 82 GLU A C 1
ATOM 646 O O . GLU A 1 82 ? -2.172 -0.241 -13.332 1.00 94.06 82 GLU A O 1
ATOM 651 N N . GLU A 1 83 ? -1.859 -1.819 -14.904 1.00 94.62 83 GLU A N 1
ATOM 652 C CA . GLU A 1 83 ? -2.850 -2.755 -14.373 1.00 94.62 83 GLU A CA 1
ATOM 653 C C . GLU A 1 83 ? -2.492 -3.184 -12.945 1.00 94.62 83 GLU A C 1
ATOM 655 O O . GLU A 1 83 ? -3.326 -3.084 -12.041 1.00 94.62 83 GLU A O 1
ATOM 660 N N . ARG A 1 84 ? -1.231 -3.564 -12.697 1.00 93.88 84 ARG A N 1
ATOM 661 C CA . ARG A 1 84 ? -0.758 -3.963 -11.358 1.00 93.88 84 ARG A CA 1
ATOM 662 C C . ARG A 1 84 ? -0.861 -2.833 -10.335 1.00 93.88 84 ARG A C 1
ATOM 664 O O . ARG A 1 84 ? -1.251 -3.075 -9.190 1.00 93.88 84 ARG A O 1
ATOM 671 N N . ILE A 1 85 ? -0.521 -1.601 -10.722 1.00 91.00 85 ILE A N 1
ATOM 672 C CA . ILE A 1 85 ? -0.666 -0.422 -9.853 1.00 91.00 85 ILE A CA 1
ATOM 673 C C . ILE A 1 85 ? -2.143 -0.205 -9.516 1.00 91.00 85 ILE A C 1
ATOM 675 O O . ILE A 1 85 ? -2.495 -0.068 -8.341 1.00 91.00 85 ILE A O 1
ATOM 679 N N . SER A 1 86 ? -3.005 -0.226 -10.531 1.00 93.56 86 SER A N 1
ATOM 680 C CA . SER A 1 86 ? -4.444 0.001 -10.389 1.00 93.56 86 SER A CA 1
ATOM 681 C C . SER A 1 86 ? -5.100 -1.074 -9.522 1.00 93.56 86 SER A C 1
ATOM 683 O O . SER A 1 86 ? -5.892 -0.768 -8.629 1.00 93.56 86 SER A O 1
ATOM 685 N N . GLU A 1 87 ? -4.734 -2.341 -9.718 1.00 93.38 87 GLU A N 1
ATOM 686 C CA . GLU A 1 87 ? -5.219 -3.447 -8.901 1.00 93.38 87 GLU A CA 1
ATOM 687 C C . GLU A 1 87 ? -4.771 -3.302 -7.444 1.00 93.38 87 GLU A C 1
ATOM 689 O O . GLU A 1 87 ? -5.590 -3.452 -6.532 1.00 93.38 87 GLU A O 1
ATOM 694 N N . ARG A 1 88 ? -3.498 -2.966 -7.195 1.00 89.62 88 ARG A N 1
ATOM 695 C CA . ARG A 1 88 ? -3.019 -2.759 -5.824 1.00 89.62 88 ARG A CA 1
ATOM 696 C C . ARG A 1 88 ? -3.757 -1.612 -5.148 1.00 89.62 88 ARG A C 1
ATOM 698 O O . ARG A 1 88 ? -4.175 -1.771 -4.002 1.00 89.62 88 ARG A O 1
ATOM 705 N N . GLN A 1 89 ? -3.934 -0.484 -5.833 1.00 89.69 89 GLN A N 1
ATOM 706 C CA . GLN A 1 89 ? -4.702 0.647 -5.311 1.00 89.69 89 GLN A CA 1
ATOM 707 C C . GLN A 1 89 ? -6.135 0.224 -4.990 1.00 89.69 89 GLN A C 1
ATOM 709 O O . GLN A 1 89 ? -6.612 0.469 -3.884 1.00 89.69 89 GLN A O 1
ATOM 714 N N . ARG A 1 90 ? -6.784 -0.518 -5.895 1.00 93.00 90 ARG A N 1
ATOM 715 C CA . ARG A 1 90 ? -8.107 -1.102 -5.658 1.00 93.00 90 ARG A CA 1
ATOM 716 C C . ARG A 1 90 ? -8.123 -1.963 -4.394 1.00 93.00 90 ARG A C 1
ATOM 718 O O . ARG A 1 90 ? -9.018 -1.785 -3.576 1.00 93.00 90 ARG A O 1
ATOM 725 N N . ILE A 1 91 ? -7.150 -2.860 -4.206 1.00 88.31 91 ILE A N 1
ATOM 726 C CA . ILE A 1 91 ? -7.044 -3.725 -3.017 1.00 88.31 91 ILE A CA 1
ATOM 727 C C . ILE A 1 91 ? -6.864 -2.898 -1.739 1.00 88.31 91 ILE A C 1
ATOM 729 O O . ILE A 1 91 ? -7.522 -3.186 -0.742 1.00 88.31 91 ILE A O 1
ATOM 733 N N . LEU A 1 92 ? -6.008 -1.873 -1.761 1.00 83.19 92 LEU A N 1
ATOM 734 C CA . LEU A 1 92 ? -5.765 -0.996 -0.611 1.00 83.19 92 LEU A CA 1
ATOM 735 C C . LEU A 1 92 ? -6.987 -0.135 -0.256 1.00 83.19 92 LEU A C 1
ATOM 737 O O . LEU A 1 92 ? -7.216 0.142 0.918 1.00 83.19 92 LEU A O 1
ATOM 741 N N . CYS A 1 93 ? -7.786 0.266 -1.247 1.00 86.44 93 CYS A N 1
ATOM 742 C CA . CYS A 1 93 ? -9.029 1.006 -1.030 1.00 86.44 93 CYS A CA 1
ATOM 743 C C . CYS A 1 93 ? -10.161 0.137 -0.464 1.00 86.44 93 CYS A C 1
ATOM 745 O O . CYS A 1 93 ? -11.125 0.675 0.087 1.00 86.44 93 CYS A O 1
ATOM 747 N N . LEU A 1 94 ? -10.089 -1.193 -0.595 1.00 85.81 94 LEU A N 1
ATOM 748 C CA . LEU A 1 94 ? -11.080 -2.069 0.021 1.00 85.81 94 LEU A CA 1
ATOM 749 C C . LEU A 1 94 ? -10.961 -1.975 1.547 1.00 85.81 94 LEU A C 1
ATOM 751 O O . LEU A 1 94 ? -9.850 -2.039 2.076 1.00 85.81 94 LEU A O 1
ATOM 755 N N . PRO A 1 95 ? -12.086 -1.895 2.288 1.00 84.94 95 PRO A N 1
ATOM 756 C CA . PRO A 1 95 ? -12.047 -1.975 3.738 1.00 84.94 95 PRO A CA 1
ATOM 757 C C . PRO A 1 95 ? -11.280 -3.230 4.152 1.00 84.94 95 PRO A C 1
ATOM 759 O O . PRO A 1 95 ? -11.723 -4.348 3.881 1.00 84.94 95 PRO A O 1
ATOM 762 N N . GLN A 1 96 ? -10.123 -3.063 4.793 1.00 70.94 96 GLN A N 1
ATOM 763 C CA . GLN A 1 96 ? -9.298 -4.186 5.217 1.00 70.94 96 GLN A CA 1
ATOM 764 C C . GLN A 1 96 ? -9.969 -4.859 6.418 1.00 70.94 96 GLN A C 1
ATOM 766 O O . GLN A 1 96 ? -9.674 -4.576 7.577 1.00 70.94 96 GLN A O 1
ATOM 771 N N . ARG A 1 97 ? -10.927 -5.753 6.134 1.00 63.34 97 ARG A N 1
ATOM 772 C CA . ARG A 1 97 ? -11.833 -6.375 7.124 1.00 63.34 97 ARG A CA 1
ATOM 773 C C . ARG A 1 97 ? -11.109 -7.190 8.203 1.00 63.34 97 ARG A C 1
ATOM 775 O O . ARG A 1 97 ? -11.741 -7.609 9.167 1.00 63.34 97 ARG A O 1
ATOM 782 N N . PHE A 1 98 ? -9.804 -7.402 8.055 1.00 58.06 98 PHE A N 1
ATOM 783 C CA . PHE A 1 98 ? -9.018 -8.318 8.872 1.00 58.06 98 PHE A CA 1
ATOM 784 C C . PHE A 1 98 ? -7.926 -7.654 9.720 1.00 58.06 98 PHE A C 1
ATOM 786 O O . PHE A 1 98 ? -7.305 -8.343 10.521 1.00 58.06 98 PHE A O 1
ATOM 793 N N . ALA A 1 99 ? -7.714 -6.332 9.640 1.00 58.41 99 ALA A N 1
ATOM 794 C CA . ALA A 1 99 ? -6.638 -5.675 10.405 1.00 58.41 99 ALA A CA 1
ATOM 795 C C . ALA A 1 99 ? -6.783 -5.826 11.939 1.00 58.41 99 ALA A C 1
ATOM 797 O O . ALA A 1 99 ? -5.814 -5.671 12.675 1.00 58.41 99 ALA A O 1
ATOM 798 N N . LYS A 1 100 ? -7.985 -6.171 12.426 1.00 63.72 100 LYS A N 1
ATOM 799 C CA . LYS A 1 100 ? -8.268 -6.520 13.831 1.00 63.72 100 LYS A CA 1
ATOM 800 C C . LYS A 1 100 ? -9.002 -7.856 13.992 1.00 63.72 100 LYS A C 1
ATOM 802 O O . LYS A 1 100 ? -9.540 -8.136 15.062 1.00 63.72 100 LYS A O 1
ATOM 807 N N . SER A 1 101 ? -9.087 -8.677 12.945 1.00 70.19 101 SER A N 1
ATOM 808 C CA . SER A 1 101 ? -9.728 -9.985 13.085 1.00 70.19 101 SER A CA 1
ATOM 809 C C . SER A 1 101 ? -8.786 -10.921 13.831 1.00 70.19 101 SER A C 1
ATOM 811 O O . SER A 1 101 ? -7.672 -11.173 13.371 1.00 70.19 101 SER A O 1
ATOM 813 N N . LYS A 1 102 ? -9.241 -11.464 14.962 1.00 80.94 102 LYS A N 1
ATOM 814 C CA . LYS A 1 102 ? -8.548 -12.556 15.648 1.00 80.94 102 LYS A CA 1
ATOM 815 C C . LYS A 1 102 ? -8.372 -13.715 14.659 1.00 80.94 102 LYS A C 1
ATOM 817 O O . LYS A 1 102 ? -9.366 -14.220 14.138 1.00 80.94 102 LYS A O 1
ATOM 822 N N . GLN A 1 103 ? -7.131 -14.126 14.393 1.00 81.19 103 GLN A N 1
ATOM 823 C CA . GLN A 1 103 ? -6.886 -15.361 13.650 1.00 81.19 103 GLN A CA 1
ATOM 824 C C . GLN A 1 103 ? -7.451 -16.533 14.455 1.00 81.19 103 GLN A C 1
ATOM 826 O O . GLN A 1 103 ? -7.187 -16.654 15.653 1.00 81.19 103 GLN A O 1
ATOM 831 N N . LEU A 1 104 ? -8.257 -17.371 13.808 1.00 83.88 104 LEU A N 1
ATOM 832 C CA . LEU A 1 104 ? -8.827 -18.547 14.449 1.00 83.88 104 LEU A CA 1
ATOM 833 C C . LEU A 1 104 ? -7.732 -19.596 14.630 1.00 83.88 104 LEU A C 1
ATOM 835 O O . LEU A 1 104 ? -7.013 -19.945 13.693 1.00 83.88 104 LEU A O 1
ATOM 839 N N . THR A 1 105 ? -7.623 -20.117 15.843 1.00 91.44 105 THR A N 1
ATOM 840 C CA . THR A 1 105 ? -6.812 -21.298 16.137 1.00 91.44 105 THR A CA 1
ATOM 841 C C . THR A 1 105 ? -7.322 -22.497 15.338 1.00 91.44 105 THR A C 1
ATOM 843 O O . THR A 1 105 ? -8.488 -22.553 14.942 1.00 91.44 105 THR A O 1
ATOM 846 N N . ARG A 1 106 ? -6.470 -23.511 15.138 1.00 93.50 106 ARG A N 1
ATOM 847 C CA . ARG A 1 106 ? -6.856 -24.744 14.431 1.00 93.50 106 ARG A CA 1
ATOM 848 C C . ARG A 1 106 ? -8.147 -25.355 14.994 1.00 93.50 106 ARG A C 1
ATOM 850 O O . ARG A 1 106 ? -9.041 -25.695 14.228 1.00 93.50 106 ARG A O 1
ATOM 857 N N . ARG A 1 107 ? -8.262 -25.426 16.324 1.00 94.12 107 ARG A N 1
ATOM 858 C CA . ARG A 1 107 ? -9.457 -25.938 17.006 1.00 94.12 107 ARG A CA 1
ATOM 859 C C . ARG A 1 107 ? -10.692 -25.077 16.733 1.00 94.12 107 ARG A C 1
ATOM 861 O O . ARG A 1 107 ? -11.755 -25.620 16.469 1.00 94.12 107 ARG A O 1
ATOM 868 N N . GLU A 1 108 ? -10.568 -23.752 16.787 1.00 90.06 108 GLU A N 1
ATOM 869 C CA . GLU A 1 108 ? -11.682 -22.846 16.467 1.00 90.06 108 GLU A CA 1
ATOM 870 C C . GLU A 1 108 ? -12.130 -23.001 15.004 1.00 90.06 108 GLU A C 1
ATOM 872 O O . GLU A 1 108 ? -13.326 -23.003 14.732 1.00 90.06 108 GLU A O 1
ATOM 877 N N . MET A 1 109 ? -11.189 -23.215 14.080 1.00 90.75 109 MET A N 1
ATOM 878 C CA . MET A 1 109 ? -11.487 -23.472 12.670 1.00 90.75 109 MET A CA 1
ATOM 879 C C . MET A 1 109 ? -12.207 -24.812 12.456 1.00 90.75 109 MET A C 1
ATOM 881 O O . MET A 1 109 ? -13.153 -24.881 11.676 1.00 90.75 109 MET A O 1
ATOM 885 N N . GLU A 1 110 ? -11.773 -25.882 13.127 1.00 92.94 110 GLU A N 1
ATOM 886 C CA . GLU A 1 110 ? -12.423 -27.201 13.063 1.00 92.94 110 GLU A CA 1
ATOM 887 C C . GLU A 1 110 ? -13.849 -27.149 13.629 1.00 92.94 110 GLU A C 1
ATOM 889 O O . GLU A 1 110 ? -14.770 -27.713 13.035 1.00 92.94 110 GLU A O 1
ATOM 894 N N . ILE A 1 111 ? -14.053 -26.407 14.721 1.00 90.69 111 ILE A N 1
ATOM 895 C CA . ILE A 1 111 ? -15.385 -26.140 15.275 1.00 90.69 111 ILE A CA 1
ATOM 896 C C . ILE A 1 111 ? -16.232 -25.351 14.272 1.00 90.69 111 ILE A C 1
ATOM 898 O O . ILE A 1 111 ? -17.361 -25.750 14.003 1.00 90.69 111 ILE A O 1
ATOM 902 N N . GLU A 1 112 ? -15.706 -24.272 13.682 1.00 88.06 112 GLU A N 1
ATOM 903 C CA . GLU A 1 112 ? -16.448 -23.473 12.698 1.00 88.06 112 GLU A CA 1
ATOM 904 C C . GLU A 1 112 ? -16.867 -24.315 11.488 1.00 88.06 112 GLU A C 1
ATOM 906 O O . GLU A 1 112 ? -18.030 -24.266 11.101 1.00 88.06 112 GLU A O 1
ATOM 911 N N . LYS A 1 113 ? -15.960 -25.140 10.948 1.00 88.56 113 LYS A N 1
ATOM 912 C CA . LYS A 1 113 ? -16.245 -26.051 9.826 1.00 88.56 113 LYS A CA 1
ATOM 913 C C . LYS A 1 113 ? -17.274 -27.130 10.172 1.00 88.56 113 LYS A C 1
ATOM 915 O O . LYS A 1 113 ? -18.003 -27.573 9.291 1.00 8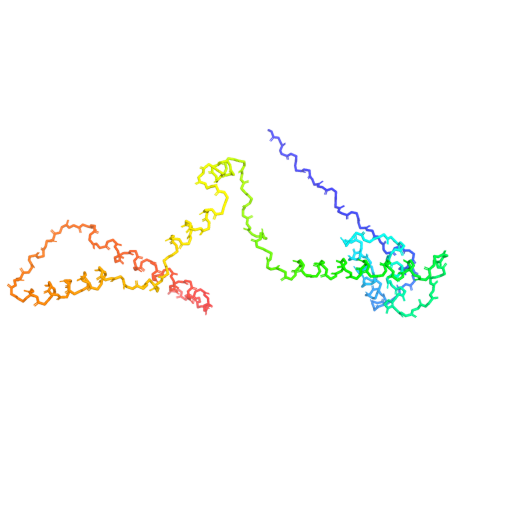8.56 113 LYS A O 1
ATOM 920 N N . SER A 1 114 ? -17.312 -27.570 11.430 1.00 89.06 114 SER A N 1
ATOM 921 C CA . SER A 1 114 ? -18.275 -28.574 11.900 1.00 89.06 114 SER A CA 1
ATOM 922 C C . SER A 1 114 ? -19.658 -27.970 12.151 1.00 89.06 114 SER A C 1
ATOM 924 O O . SER A 1 114 ? -20.665 -28.621 11.893 1.00 89.06 114 SER A O 1
ATOM 926 N N . LEU A 1 115 ? -19.711 -26.730 12.654 1.00 86.12 115 LEU A N 1
ATOM 927 C CA . LEU A 1 115 ? -20.956 -26.013 12.944 1.00 86.12 115 LEU A CA 1
ATOM 928 C C . LEU A 1 115 ? -21.598 -25.403 11.696 1.00 86.12 115 LEU A C 1
ATOM 930 O O . LEU A 1 115 ? -22.821 -25.369 11.602 1.00 86.12 115 LEU A O 1
ATOM 934 N N . PHE A 1 116 ? -20.793 -24.903 10.757 1.00 85.69 116 PHE A N 1
ATOM 935 C CA . PHE A 1 116 ? -21.267 -24.203 9.567 1.00 85.69 116 PHE A CA 1
ATOM 936 C C . PHE A 1 116 ? -20.620 -24.785 8.313 1.00 85.69 116 PHE A C 1
ATOM 938 O O . PHE A 1 116 ? -19.397 -24.838 8.188 1.00 85.69 116 PHE A O 1
ATOM 945 N N . GLN A 1 117 ? -21.449 -25.160 7.342 1.00 83.12 117 GLN A N 1
ATOM 946 C CA . GLN A 1 117 ? -20.985 -25.612 6.034 1.00 83.12 117 GLN A CA 1
ATOM 947 C C . GLN A 1 117 ? -21.172 -24.481 5.016 1.00 83.12 117 GLN A C 1
ATOM 949 O O . GLN A 1 117 ? -22.281 -24.004 4.778 1.00 83.12 117 GLN A O 1
ATOM 954 N N . GLY A 1 118 ? -20.074 -24.014 4.419 1.00 77.88 118 GLY A N 1
ATOM 955 C CA . GLY A 1 118 ? -20.110 -22.964 3.397 1.00 77.88 118 GLY A CA 1
ATOM 956 C C . GLY A 1 118 ? -20.605 -21.607 3.921 1.00 77.88 118 GLY A C 1
ATOM 957 O O . GLY A 1 118 ? -20.050 -21.052 4.866 1.00 77.88 118 GLY A O 1
ATOM 958 N N . ALA A 1 119 ? -21.628 -21.040 3.273 1.00 70.62 119 ALA A N 1
ATOM 959 C CA . ALA A 1 119 ? -22.118 -19.679 3.534 1.00 70.62 119 ALA A CA 1
ATOM 960 C C . ALA A 1 119 ? -23.145 -19.572 4.683 1.00 70.62 119 ALA A C 1
ATOM 962 O O . ALA A 1 119 ? -23.636 -18.477 4.973 1.00 70.62 119 ALA A O 1
ATOM 963 N N . ASP A 1 120 ? -23.465 -20.680 5.354 1.00 80.62 120 ASP A N 1
ATOM 964 C CA . ASP A 1 120 ? -24.564 -20.742 6.325 1.00 80.62 120 ASP A CA 1
ATOM 965 C C . ASP A 1 120 ? -24.299 -19.929 7.605 1.00 80.62 120 ASP A C 1
ATOM 967 O O . ASP A 1 120 ? -25.203 -19.410 8.257 1.00 80.62 120 ASP A O 1
ATOM 971 N N . ARG A 1 121 ? -23.025 -19.672 7.916 1.00 83.75 121 ARG A N 1
ATOM 972 C CA . ARG A 1 121 ? -22.644 -18.814 9.043 1.00 83.75 121 ARG A CA 1
ATOM 973 C C . ARG A 1 121 ? -23.270 -17.419 8.958 1.00 83.75 121 ARG A C 1
ATOM 975 O O . ARG A 1 121 ? -23.672 -16.859 9.977 1.00 83.75 121 ARG A O 1
ATOM 982 N N . HIS A 1 122 ? -23.341 -16.829 7.763 1.00 81.31 122 HIS A N 1
ATOM 983 C CA . HIS A 1 122 ? -23.866 -15.471 7.614 1.00 81.31 122 HIS A CA 1
ATOM 984 C C . HIS A 1 122 ? -25.387 -15.417 7.813 1.00 81.31 122 HIS A C 1
ATOM 986 O O . HIS A 1 122 ? -25.881 -14.463 8.413 1.00 81.31 122 HIS A O 1
ATOM 992 N N . SER A 1 123 ? -26.114 -16.444 7.357 1.00 78.94 123 SER A N 1
ATOM 993 C CA . SER A 1 123 ? -27.567 -16.564 7.536 1.00 78.94 123 SER A CA 1
ATOM 994 C C . SER A 1 123 ? -27.913 -16.660 9.033 1.00 78.94 123 SER A C 1
ATOM 996 O O . SER A 1 123 ? -28.725 -15.881 9.537 1.00 78.94 123 SER A O 1
ATOM 998 N N . PHE A 1 124 ? -27.196 -17.524 9.759 1.00 82.00 124 PHE A N 1
ATOM 999 C CA . PHE A 1 124 ? -27.351 -17.752 11.191 1.00 82.00 124 PHE A CA 1
ATOM 1000 C C . PHE A 1 124 ? -27.032 -16.498 12.009 1.00 82.00 124 PHE A C 1
ATOM 1002 O O . PHE A 1 124 ? -27.839 -16.056 12.825 1.00 82.00 124 PHE A O 1
ATOM 1009 N N . LEU A 1 125 ? -25.885 -15.858 11.752 1.00 82.69 125 LEU A N 1
ATOM 1010 C CA . LEU A 1 125 ? -25.502 -14.633 12.461 1.00 82.69 125 LEU A CA 1
ATOM 1011 C C . LEU A 1 125 ? -26.468 -13.473 12.180 1.00 82.69 125 LEU A C 1
ATOM 1013 O O . LEU A 1 125 ? -26.728 -12.666 13.071 1.00 82.69 125 LEU A O 1
ATOM 1017 N N . LYS A 1 126 ? -27.038 -13.400 10.971 1.00 81.62 126 LYS A N 1
ATOM 1018 C CA . LYS A 1 126 ? -28.069 -12.411 10.632 1.00 81.62 126 LYS A CA 1
ATOM 1019 C C . LYS A 1 126 ? -29.368 -12.648 11.405 1.00 81.62 126 LYS A C 1
ATOM 1021 O O . LYS A 1 126 ? -30.020 -11.674 11.759 1.00 81.62 126 LYS A O 1
ATOM 1026 N N . ALA A 1 127 ? -29.722 -13.899 11.701 1.00 78.75 127 ALA A N 1
ATOM 1027 C CA . ALA A 1 127 ? -30.882 -14.226 12.532 1.00 78.75 127 ALA A CA 1
ATOM 1028 C C . ALA A 1 127 ? -30.690 -13.830 14.008 1.00 78.75 127 ALA A C 1
ATOM 1030 O O . ALA A 1 127 ? -31.659 -13.486 14.679 1.00 78.75 127 ALA A O 1
ATOM 1031 N N . LEU A 1 128 ? -29.447 -13.835 14.504 1.00 78.06 128 LEU A N 1
ATOM 1032 C CA . LEU A 1 128 ? -29.112 -13.358 15.853 1.00 78.06 128 LEU A CA 1
ATOM 1033 C C . LEU A 1 128 ? -29.085 -11.826 15.960 1.00 78.06 128 LEU A C 1
ATOM 1035 O O . LEU A 1 128 ? -29.185 -11.278 17.058 1.00 78.06 128 LEU A O 1
ATOM 1039 N N . TYR A 1 129 ? -28.949 -11.122 14.834 1.00 76.69 129 TYR A N 1
ATOM 1040 C CA . TYR A 1 129 ? -29.052 -9.672 14.800 1.00 76.69 129 TYR A CA 1
ATOM 1041 C C . TYR A 1 129 ? -30.523 -9.256 14.880 1.00 76.69 129 TYR A C 1
ATOM 1043 O O . TYR A 1 129 ? -31.290 -9.434 13.934 1.00 76.69 129 TYR A O 1
ATOM 1051 N N . TYR A 1 130 ? -30.918 -8.671 16.011 1.00 58.16 130 TYR A N 1
ATOM 1052 C CA . TYR A 1 130 ? -32.255 -8.113 16.185 1.00 58.16 130 TYR A CA 1
ATOM 1053 C C . TYR A 1 130 ? -32.438 -6.906 15.259 1.00 58.16 130 TYR A C 1
ATOM 1055 O O . TYR A 1 130 ? -32.037 -5.781 15.565 1.00 58.16 130 TYR A O 1
ATOM 1063 N N . GLN A 1 131 ? -33.056 -7.127 14.102 1.00 58.97 131 GLN A N 1
ATOM 1064 C CA . GLN A 1 131 ? -33.456 -6.043 13.225 1.00 58.97 131 GLN A CA 1
ATOM 1065 C C . GLN A 1 131 ? -34.797 -5.530 13.755 1.00 58.97 131 GLN A C 1
ATOM 1067 O O . GLN A 1 131 ? -35.833 -6.145 13.535 1.00 58.97 131 GLN A O 1
ATOM 1072 N N . ALA A 1 132 ? -34.796 -4.388 14.451 1.00 57.41 132 ALA A N 1
ATOM 1073 C CA . ALA A 1 132 ? -35.992 -3.778 15.059 1.00 57.41 132 ALA A CA 1
ATOM 1074 C C . ALA A 1 132 ? -37.189 -3.578 14.091 1.00 57.41 132 ALA A C 1
ATOM 1076 O O . ALA A 1 132 ? -38.302 -3.279 14.518 1.00 57.41 132 ALA A O 1
ATOM 1077 N N . TYR A 1 133 ? -36.973 -3.790 12.792 1.00 53.75 133 TYR A N 1
ATOM 1078 C CA . TYR A 1 133 ? -37.957 -3.776 11.719 1.00 53.75 133 TYR A CA 1
ATOM 1079 C C . TYR A 1 133 ? -38.337 -5.186 11.234 1.00 53.75 133 TYR A C 1
ATOM 1081 O O . TYR A 1 133 ? -38.405 -5.437 10.030 1.00 53.75 133 TYR A O 1
ATOM 1089 N N . HIS A 1 134 ? -38.613 -6.133 12.132 1.00 58.56 134 HIS A N 1
ATOM 1090 C CA . HIS A 1 134 ? -39.355 -7.327 11.724 1.00 58.56 134 HIS A CA 1
ATOM 1091 C C . HIS A 1 134 ? -40.777 -6.901 11.317 1.00 58.56 134 HIS A C 1
ATOM 1093 O O . HIS A 1 134 ? -41.501 -6.258 12.084 1.00 58.56 134 HIS A O 1
ATOM 1099 N N . LYS A 1 135 ? -41.184 -7.215 10.078 1.00 60.97 135 LYS A N 1
ATOM 1100 C CA . LYS A 1 135 ? -42.561 -6.998 9.611 1.00 60.97 135 LYS A CA 1
ATOM 1101 C C . LYS A 1 135 ? -43.486 -7.807 10.521 1.00 60.97 135 LYS A C 1
ATOM 1103 O O . LYS A 1 135 ? -43.449 -9.031 10.474 1.00 60.97 135 LYS A O 1
ATOM 1108 N N . LYS A 1 136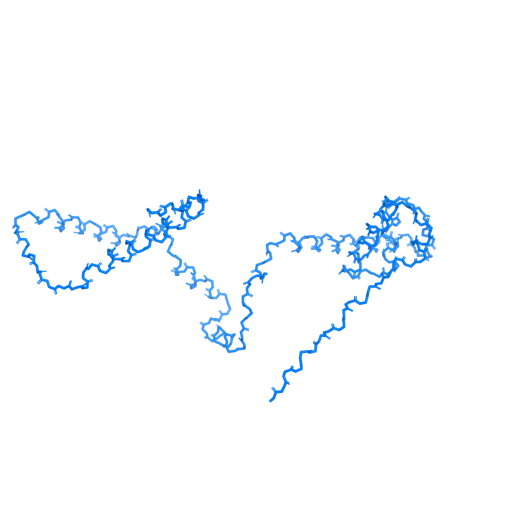 ? -44.289 -7.126 11.349 1.00 59.94 136 LYS A N 1
ATOM 1109 C CA . LYS A 1 136 ? -45.219 -7.765 12.295 1.00 59.94 136 LYS A CA 1
ATOM 1110 C C . LYS A 1 136 ? -46.068 -8.795 11.559 1.00 59.94 136 LYS A C 1
ATOM 1112 O O . LYS A 1 136 ? -46.861 -8.430 10.682 1.00 59.94 136 LYS A O 1
ATOM 1117 N N . THR A 1 137 ? -45.895 -10.056 11.927 1.00 67.50 137 THR A N 1
ATOM 1118 C CA . THR A 1 137 ? -46.673 -11.161 11.375 1.00 67.50 137 THR A CA 1
ATOM 1119 C C . THR A 1 137 ? -48.134 -11.037 11.824 1.00 67.50 137 THR A C 1
ATOM 1121 O O . THR A 1 137 ? -48.462 -10.276 12.743 1.00 67.50 137 THR A O 1
ATOM 1124 N N . SER A 1 138 ? -49.058 -11.744 11.168 1.00 65.50 138 SER A N 1
ATOM 1125 C CA . SER A 1 138 ? -50.467 -11.769 11.598 1.00 65.50 138 SER A CA 1
ATOM 1126 C C . SER A 1 138 ? -50.608 -12.235 13.057 1.00 65.50 138 SER A C 1
ATOM 1128 O O . SER A 1 138 ? -51.426 -11.684 13.796 1.00 65.50 138 SER A O 1
ATOM 1130 N N . ALA A 1 139 ? -49.741 -13.152 13.498 1.00 72.44 139 ALA A N 1
ATOM 1131 C CA . ALA A 1 139 ? -49.654 -13.625 14.876 1.00 72.44 139 ALA A CA 1
ATOM 1132 C C . ALA A 1 139 ? -49.219 -12.521 15.862 1.00 72.44 139 ALA A C 1
ATOM 1134 O O . ALA A 1 139 ? -49.839 -12.359 16.914 1.00 72.44 139 ALA A O 1
ATOM 1135 N N . ASP A 1 140 ? -48.238 -11.682 15.509 1.00 75.56 140 ASP A N 1
ATOM 1136 C CA . ASP A 1 140 ? -47.789 -10.573 16.372 1.00 75.56 140 ASP A CA 1
ATOM 1137 C C . ASP A 1 140 ? -48.891 -9.532 16.605 1.00 75.56 140 ASP A C 1
ATOM 1139 O O . ASP A 1 140 ? -49.044 -8.978 17.703 1.00 75.56 140 ASP A O 1
ATOM 1143 N N . LYS A 1 141 ? -49.693 -9.268 15.566 1.00 77.81 141 LYS A N 1
ATOM 1144 C CA . LYS A 1 141 ? -50.851 -8.365 15.652 1.00 77.81 141 LYS A CA 1
ATOM 1145 C C . LYS A 1 141 ? -51.913 -8.935 16.593 1.00 77.81 141 LYS A C 1
ATOM 1147 O O . LYS A 1 141 ? -52.432 -8.199 17.436 1.00 77.81 141 LYS A O 1
ATOM 1152 N N . TYR A 1 142 ? -52.181 -10.238 16.496 1.00 78.00 142 TYR A N 1
ATOM 1153 C CA . TYR A 1 142 ? -53.107 -10.942 17.381 1.00 78.00 142 TYR A CA 1
ATOM 1154 C C . TYR A 1 142 ? -52.648 -10.889 18.847 1.00 78.00 142 TYR A C 1
ATOM 1156 O O . TYR A 1 142 ? -53.405 -10.455 19.715 1.00 78.00 142 TYR A O 1
ATOM 1164 N N . MET A 1 143 ? -51.379 -11.201 19.123 1.00 76.75 143 MET A N 1
ATOM 1165 C CA . MET A 1 143 ? -50.828 -11.181 20.484 1.00 76.75 143 MET A CA 1
ATOM 1166 C C . MET A 1 143 ? -50.813 -9.777 21.099 1.00 76.75 143 MET A C 1
ATOM 1168 O O . MET A 1 143 ? -51.092 -9.611 22.287 1.00 76.75 143 MET A O 1
ATOM 1172 N N . THR A 1 144 ? -50.554 -8.742 20.295 1.00 80.69 144 THR A N 1
ATOM 1173 C CA . THR A 1 144 ? -50.628 -7.346 20.755 1.00 80.69 144 THR A CA 1
ATOM 1174 C C . THR A 1 144 ? -52.063 -6.944 21.113 1.00 80.69 144 THR A C 1
ATOM 1176 O O . THR A 1 144 ? -52.285 -6.279 22.127 1.00 80.69 144 THR A O 1
ATOM 1179 N N . SER A 1 145 ? -53.046 -7.364 20.308 1.00 77.50 145 SER A N 1
ATOM 1180 C CA . SER A 1 145 ? -54.471 -7.133 20.577 1.00 77.50 145 SER A CA 1
ATOM 1181 C C . SER A 1 145 ? -54.923 -7.840 21.859 1.00 77.50 145 SER A C 1
ATOM 1183 O O . SER A 1 145 ? -55.533 -7.215 22.728 1.00 77.50 145 SER A O 1
ATOM 1185 N N . MET A 1 146 ? -54.530 -9.107 22.037 1.00 79.38 146 MET A N 1
ATOM 1186 C CA . MET A 1 146 ? -54.819 -9.893 23.241 1.00 79.38 146 MET A CA 1
ATOM 1187 C C . MET A 1 146 ? -54.219 -9.260 24.502 1.00 79.38 146 MET A C 1
ATOM 1189 O O . MET A 1 146 ? -54.934 -9.062 25.482 1.00 79.38 146 MET A O 1
ATOM 1193 N N . LYS A 1 147 ? -52.946 -8.836 24.468 1.00 78.69 147 LYS A N 1
ATOM 1194 C CA . LYS A 1 147 ? -52.304 -8.120 25.589 1.00 78.69 147 LYS A CA 1
ATOM 1195 C C . LYS A 1 147 ? -53.043 -6.833 25.959 1.00 78.69 147 LYS A C 1
ATOM 1197 O O . LYS A 1 147 ? -53.172 -6.512 27.138 1.00 78.69 147 LYS A O 1
ATOM 1202 N N . ARG A 1 148 ? -53.552 -6.098 24.965 1.00 78.50 148 ARG A N 1
ATOM 1203 C CA . ARG A 1 148 ? -54.328 -4.874 25.198 1.00 78.50 148 ARG A CA 1
ATOM 1204 C C . ARG A 1 148 ? -55.689 -5.175 25.829 1.00 78.50 148 ARG A C 1
ATOM 1206 O O . ARG A 1 148 ? -56.081 -4.460 26.744 1.00 78.50 148 ARG A O 1
ATOM 1213 N N . LYS A 1 149 ? -56.377 -6.233 25.384 1.00 74.69 149 LYS A N 1
ATOM 1214 C CA . LYS A 1 149 ? -57.647 -6.682 25.979 1.00 74.69 149 LYS A CA 1
ATOM 1215 C C . LYS A 1 149 ? -57.475 -7.134 27.427 1.00 74.69 149 LYS A C 1
ATOM 1217 O O . LYS A 1 149 ? -58.270 -6.735 28.265 1.00 74.69 149 LYS A O 1
ATOM 1222 N N . ILE A 1 150 ? -56.408 -7.872 27.731 1.00 75.38 150 ILE A N 1
ATOM 1223 C CA . ILE A 1 150 ? -56.084 -8.270 29.108 1.00 75.38 150 ILE A CA 1
ATOM 1224 C C . ILE A 1 150 ? -55.824 -7.027 29.974 1.00 75.38 150 ILE A C 1
ATOM 1226 O O . ILE A 1 150 ? -56.385 -6.908 31.054 1.00 75.38 150 ILE A O 1
ATOM 1230 N N . LYS A 1 151 ? -55.057 -6.050 29.470 1.00 69.56 151 LYS A N 1
ATOM 1231 C CA . LYS A 1 151 ? -54.744 -4.808 30.200 1.00 69.56 151 LYS A CA 1
ATOM 1232 C C . LYS A 1 151 ? -55.954 -3.888 30.427 1.00 69.56 151 LYS A C 1
ATOM 1234 O O . LYS A 1 151 ? -55.947 -3.103 31.368 1.00 69.56 151 LYS A O 1
ATOM 1239 N N . LEU A 1 152 ? -56.964 -3.947 29.558 1.00 61.94 152 LEU A N 1
ATOM 1240 C CA . LEU A 1 152 ? -58.207 -3.173 29.685 1.00 61.94 152 LEU A CA 1
ATOM 1241 C C . LEU A 1 152 ? -59.298 -3.915 30.473 1.00 61.94 152 LEU A C 1
ATOM 1243 O O . LEU A 1 152 ? -60.179 -3.259 31.017 1.00 61.94 152 LEU A O 1
ATOM 1247 N N . GLY A 1 153 ? -59.237 -5.249 30.540 1.00 54.44 153 GLY A N 1
ATOM 1248 C CA . GLY A 1 153 ? -60.172 -6.091 31.293 1.00 54.44 153 GLY A CA 1
ATOM 1249 C C . GLY A 1 153 ? -59.885 -6.171 32.794 1.00 54.44 153 GLY A C 1
ATOM 1250 O O . GLY A 1 153 ? -60.734 -6.633 33.541 1.00 54.44 153 GLY A O 1
ATOM 1251 N N . THR A 1 154 ? -58.725 -5.697 33.255 1.00 54.81 154 THR A N 1
ATOM 1252 C CA . THR A 1 154 ? -58.389 -5.594 34.682 1.00 54.81 154 THR A CA 1
ATOM 1253 C C . THR A 1 154 ? -58.699 -4.188 35.202 1.00 54.81 154 THR A C 1
ATOM 1255 O O . THR A 1 154 ? -57.796 -3.417 35.532 1.00 54.81 154 THR A O 1
ATOM 1258 N N . LYS A 1 155 ? -59.977 -3.817 35.228 1.00 53.78 155 LYS A N 1
ATOM 1259 C CA . LYS A 1 155 ? -60.471 -2.873 36.232 1.00 53.78 155 LYS A CA 1
ATOM 1260 C C . LYS A 1 155 ? -61.241 -3.720 37.235 1.00 53.78 155 LYS A C 1
ATOM 1262 O O . LYS A 1 155 ? -62.066 -4.520 36.818 1.00 53.78 155 LYS A O 1
ATOM 1267 N N . ASP A 1 156 ? -60.899 -3.553 38.505 1.00 51.34 156 ASP A N 1
ATOM 1268 C CA . ASP A 1 156 ? -61.527 -4.179 39.674 1.00 51.34 156 ASP A CA 1
ATOM 1269 C C . ASP A 1 156 ? -60.919 -5.517 40.124 1.00 51.34 156 ASP A C 1
ATOM 1271 O O . ASP A 1 156 ? -61.602 -6.522 40.241 1.00 51.34 156 ASP A O 1
ATOM 1275 N N . GLU A 1 157 ? -59.628 -5.513 40.472 1.00 45.16 157 GLU A N 1
ATOM 1276 C CA . GLU A 1 157 ? -59.156 -6.299 41.624 1.00 45.16 157 GLU A CA 1
ATOM 1277 C C . GLU A 1 157 ? -57.829 -5.730 42.170 1.00 45.16 157 GLU A C 1
ATOM 1279 O O . GLU A 1 157 ? -56.898 -5.474 41.396 1.00 45.16 157 GLU A O 1
ATOM 1284 N N . PRO A 1 158 ? -57.692 -5.497 43.492 1.00 47.78 158 PRO A N 1
ATOM 1285 C CA . PRO A 1 158 ? -56.441 -5.026 44.064 1.00 47.78 158 PRO A CA 1
ATOM 1286 C C . PRO A 1 158 ? -55.421 -6.170 44.056 1.00 47.78 158 PRO A C 1
ATOM 1288 O O . PRO A 1 158 ? -55.502 -7.109 44.847 1.00 47.78 158 PRO A O 1
ATOM 1291 N N . GLN A 1 159 ? -54.425 -6.081 43.170 1.00 48.09 159 GLN A N 1
ATOM 1292 C CA . GLN A 1 159 ? -53.293 -7.006 43.158 1.00 48.09 159 GLN A CA 1
ATOM 1293 C C . GLN A 1 159 ? -52.593 -6.996 44.524 1.00 48.09 159 GLN A C 1
ATOM 1295 O O . GLN A 1 159 ? -51.946 -6.016 44.911 1.00 48.09 159 GLN A O 1
ATOM 1300 N N . LYS A 1 160 ? -52.697 -8.116 45.251 1.00 50.28 160 LYS A N 1
ATOM 1301 C CA . LYS A 1 160 ? -51.844 -8.415 46.404 1.00 50.28 160 LYS A CA 1
ATOM 1302 C C . LYS A 1 160 ? -50.388 -8.290 45.962 1.00 50.28 160 LYS A C 1
ATOM 1304 O O . LYS A 1 160 ? -49.896 -9.078 45.158 1.00 50.28 160 LYS A O 1
ATOM 1309 N N . LYS A 1 161 ? -49.693 -7.287 46.501 1.00 47.53 161 LYS A N 1
ATOM 1310 C CA . LYS A 1 161 ? -48.241 -7.163 46.377 1.00 47.53 161 LYS A CA 1
ATOM 1311 C C . LYS A 1 161 ? -47.612 -8.355 47.093 1.00 47.53 161 LYS A C 1
ATOM 1313 O O . LYS A 1 161 ? -47.547 -8.365 48.322 1.00 47.53 161 LYS A O 1
ATOM 1318 N N . ASN A 1 162 ? -47.151 -9.342 46.332 1.00 47.59 162 ASN A N 1
ATOM 1319 C CA . ASN A 1 162 ? -46.282 -10.388 46.851 1.00 47.59 162 ASN A CA 1
ATOM 1320 C C . ASN A 1 162 ? -44.941 -9.737 47.204 1.00 47.59 162 ASN A C 1
ATOM 1322 O O . ASN A 1 162 ? -44.088 -9.493 46.352 1.00 47.59 162 ASN A O 1
ATOM 1326 N N . LYS A 1 163 ? -44.804 -9.375 48.482 1.00 51.41 163 LYS A N 1
ATOM 1327 C CA . LYS A 1 163 ? -43.528 -9.040 49.106 1.00 51.41 163 LYS A CA 1
ATOM 1328 C C . LYS A 1 163 ? -42.720 -10.336 49.155 1.00 51.41 163 LYS A C 1
ATOM 1330 O O . LYS A 1 163 ? -43.080 -11.207 49.939 1.00 51.41 163 LYS A O 1
ATOM 1335 N N . GLY A 1 164 ? -41.672 -10.479 48.345 1.00 51.34 164 GLY A N 1
ATOM 1336 C CA . GLY A 1 164 ? -40.693 -11.530 48.635 1.00 51.34 164 GLY A CA 1
ATOM 1337 C C . GLY A 1 164 ? -39.849 -12.119 47.516 1.00 51.34 164 GLY A C 1
ATOM 1338 O O . GLY A 1 164 ? -39.032 -12.958 47.861 1.00 51.34 164 GLY A O 1
ATOM 1339 N N . ASP A 1 165 ? -39.968 -11.721 46.244 1.00 51.62 165 ASP A N 1
ATOM 1340 C CA . ASP A 1 165 ? -39.094 -12.301 45.208 1.00 51.62 165 ASP A CA 1
ATOM 1341 C C . ASP A 1 165 ? -37.967 -11.343 44.777 1.00 51.62 165 ASP A C 1
ATOM 1343 O O . ASP A 1 165 ? -38.235 -10.367 44.065 1.00 51.62 165 ASP A O 1
ATOM 1347 N N . PRO A 1 166 ? -36.699 -11.596 45.168 1.00 57.06 166 PRO A N 1
ATOM 1348 C CA . PRO A 1 166 ? -35.558 -10.746 44.814 1.00 57.06 166 PRO A CA 1
ATOM 1349 C C . PRO A 1 166 ? -35.237 -10.757 43.309 1.00 57.06 166 PRO A C 1
ATOM 1351 O O . PRO A 1 166 ? -34.512 -9.892 42.824 1.00 57.06 166 PRO A O 1
ATOM 1354 N N . MET A 1 167 ? -35.808 -11.699 42.551 1.00 52.19 167 MET A N 1
ATOM 1355 C CA . MET A 1 167 ? -35.564 -11.879 41.115 1.00 52.19 167 MET A CA 1
ATOM 1356 C C . MET A 1 167 ? -36.395 -10.964 40.205 1.00 52.19 167 MET A C 1
ATOM 1358 O O . MET A 1 167 ? -36.046 -10.795 39.039 1.00 52.19 167 MET A O 1
ATOM 1362 N N . ASN A 1 168 ? -37.455 -10.322 40.708 1.00 57.91 168 ASN A N 1
ATOM 1363 C CA . ASN A 1 168 ? -38.339 -9.503 39.862 1.00 57.91 168 ASN A CA 1
ATOM 1364 C C . ASN A 1 168 ? -37.752 -8.134 39.477 1.00 57.91 168 ASN A C 1
ATOM 1366 O O . ASN A 1 168 ? -38.279 -7.473 38.585 1.00 57.91 168 ASN A O 1
ATOM 1370 N N . ASN A 1 169 ? -36.644 -7.727 40.103 1.00 62.72 169 ASN A N 1
ATOM 1371 C CA . ASN A 1 169 ? -36.010 -6.424 39.881 1.00 62.72 169 ASN A CA 1
ATOM 1372 C C . ASN A 1 169 ? -34.655 -6.522 39.162 1.00 62.72 169 ASN A C 1
ATOM 1374 O O . ASN A 1 169 ? -33.983 -5.505 38.995 1.00 62.72 169 ASN A O 1
ATOM 1378 N N . LEU A 1 170 ? -34.255 -7.720 38.712 1.00 71.38 170 LEU A N 1
ATOM 1379 C CA . LEU A 1 170 ? -32.968 -7.944 38.046 1.00 71.38 170 LEU A CA 1
ATOM 1380 C C . LEU A 1 170 ? -32.846 -7.112 36.760 1.00 71.38 170 LEU A C 1
ATOM 1382 O O . LEU A 1 170 ? -31.821 -6.488 36.514 1.00 71.38 170 LEU A O 1
ATOM 1386 N N . GLU A 1 171 ? -33.924 -7.039 35.977 1.00 72.69 171 GLU A N 1
ATOM 1387 C CA . GLU A 1 171 ? -33.987 -6.234 34.750 1.00 72.69 171 GLU A CA 1
ATOM 1388 C C . GLU A 1 171 ? -33.789 -4.739 35.039 1.00 72.69 171 GLU A C 1
ATOM 1390 O O . GLU A 1 171 ? -33.034 -4.061 34.347 1.00 72.69 171 GLU A O 1
ATOM 1395 N N . SER A 1 172 ? -34.414 -4.237 36.109 1.00 75.25 172 SER A N 1
ATOM 1396 C CA . SER A 1 172 ? -34.240 -2.849 36.548 1.00 75.25 172 SER A CA 1
ATOM 1397 C C . SER A 1 172 ? -32.800 -2.589 36.986 1.00 75.25 172 SER A C 1
ATOM 1399 O O . SER A 1 172 ? -32.232 -1.560 36.637 1.00 75.25 172 SER A O 1
ATOM 1401 N N . PHE A 1 173 ? -32.195 -3.540 37.701 1.00 79.50 173 PHE A N 1
ATOM 1402 C CA . PHE A 1 173 ? -30.811 -3.457 38.156 1.00 79.50 173 PHE A CA 1
ATOM 1403 C C . PHE A 1 173 ? -29.818 -3.435 36.983 1.00 79.50 173 PHE A C 1
ATOM 1405 O O . PHE A 1 173 ? -28.908 -2.606 36.951 1.00 79.50 173 PHE A O 1
ATOM 1412 N N . TYR A 1 174 ? -30.009 -4.294 35.976 1.00 79.06 174 TYR A N 1
ATOM 1413 C CA . TYR A 1 174 ? -29.165 -4.295 34.779 1.00 79.06 174 TYR A CA 1
ATOM 1414 C C . TYR A 1 174 ? -29.343 -3.024 33.948 1.00 79.06 174 TYR A C 1
ATOM 1416 O O . TYR A 1 174 ? -28.348 -2.462 33.488 1.00 79.06 174 TYR A O 1
ATOM 1424 N N . GLN A 1 175 ? -30.575 -2.535 33.784 1.00 76.00 175 GLN A N 1
ATOM 1425 C CA . GLN A 1 175 ? -30.827 -1.264 33.100 1.00 76.00 175 GLN A CA 1
ATOM 1426 C C . GLN A 1 175 ? -30.156 -0.097 33.824 1.00 76.00 175 GLN A C 1
ATOM 1428 O O . GLN A 1 175 ? -29.491 0.714 33.180 1.00 76.00 175 GLN A O 1
ATOM 1433 N N . GLU A 1 176 ? -30.257 -0.040 35.150 1.00 81.00 176 GLU A N 1
ATOM 1434 C CA . GLU A 1 176 ? -29.608 0.985 35.964 1.00 81.00 176 GLU A CA 1
ATOM 1435 C C . GLU A 1 176 ? -28.080 0.931 35.831 1.00 81.00 176 GLU A C 1
ATOM 1437 O O . GLU A 1 176 ? -27.446 1.947 35.546 1.00 81.00 176 GLU A O 1
ATOM 1442 N N . MET A 1 177 ? -27.483 -0.261 35.926 1.00 85.00 177 MET A N 1
ATOM 1443 C CA . MET A 1 177 ? -26.039 -0.458 35.780 1.00 85.00 177 MET A CA 1
ATOM 1444 C C . MET A 1 177 ? -25.529 -0.046 34.388 1.00 85.00 177 MET A C 1
ATOM 1446 O O . MET A 1 177 ? -24.487 0.601 34.270 1.00 85.00 177 MET A O 1
ATOM 1450 N N . ILE A 1 178 ? -26.269 -0.376 33.324 1.00 85.38 178 ILE A N 1
ATOM 1451 C CA . ILE A 1 178 ? -25.918 0.001 31.946 1.00 85.38 178 ILE A CA 1
ATOM 1452 C C . ILE A 1 178 ? -26.008 1.520 31.755 1.00 85.38 178 ILE A C 1
ATOM 1454 O O . ILE A 1 178 ? -25.133 2.112 31.119 1.00 85.38 178 ILE A O 1
ATOM 1458 N N . MET A 1 179 ? -27.039 2.162 32.311 1.00 79.44 179 MET A N 1
ATOM 1459 C CA . MET A 1 179 ? -27.194 3.617 32.235 1.00 79.44 179 MET A CA 1
ATOM 1460 C C . MET A 1 179 ? -26.102 4.343 33.019 1.00 79.44 179 MET A C 1
ATOM 1462 O O . MET A 1 179 ? -25.568 5.338 32.531 1.00 79.44 179 MET A O 1
ATOM 1466 N N . LYS A 1 180 ? -25.718 3.818 34.185 1.00 79.75 180 LYS A N 1
ATOM 1467 C CA . LYS A 1 180 ? -24.658 4.383 35.025 1.00 79.75 180 LYS A CA 1
ATOM 1468 C C . LYS A 1 180 ? -23.292 4.309 34.342 1.00 79.75 180 LYS A C 1
ATOM 1470 O O . LYS A 1 180 ? -22.616 5.325 34.230 1.00 79.75 180 LYS A O 1
ATOM 1475 N N . LYS A 1 181 ? -22.959 3.157 33.752 1.00 78.50 181 LYS A N 1
ATOM 1476 C CA . LYS A 1 181 ? -21.726 2.983 32.972 1.00 78.50 181 LYS A CA 1
ATOM 1477 C C . LYS A 1 181 ? -21.670 3.910 31.754 1.00 78.50 181 LYS A C 1
ATOM 1479 O O . LYS A 1 181 ? -20.643 4.519 31.479 1.00 78.50 181 LYS A O 1
ATOM 1484 N N . ARG A 1 182 ? -22.794 4.068 31.045 1.00 79.56 182 ARG A N 1
ATOM 1485 C CA . ARG A 1 182 ? -22.884 4.999 29.911 1.00 79.56 182 ARG A CA 1
ATOM 1486 C C . ARG A 1 182 ? -22.707 6.452 30.359 1.00 79.56 182 ARG A C 1
ATOM 1488 O O . ARG A 1 182 ? -22.107 7.234 29.631 1.00 79.56 182 ARG A O 1
ATOM 1495 N N . LEU A 1 183 ? -23.236 6.818 31.526 1.00 75.38 183 LEU A N 1
ATOM 1496 C CA . LEU A 1 183 ? -23.094 8.159 32.087 1.00 75.38 183 LEU A CA 1
ATOM 1497 C C . LEU A 1 183 ? -21.644 8.447 32.502 1.00 75.38 183 LEU A C 1
ATOM 1499 O O . LEU A 1 183 ? -21.142 9.522 32.186 1.00 75.38 183 LEU A O 1
ATOM 1503 N N . GLU A 1 184 ? -20.966 7.487 33.132 1.00 76.94 184 GLU A N 1
ATOM 1504 C CA . GLU A 1 184 ? -19.540 7.572 33.485 1.00 76.94 184 GLU A CA 1
ATOM 1505 C C . GLU A 1 184 ? -18.657 7.738 32.240 1.00 76.94 184 GLU A C 1
ATOM 1507 O O . GLU A 1 184 ? -17.827 8.643 32.189 1.00 76.94 184 GLU A O 1
ATOM 1512 N N . GLU A 1 185 ? -18.893 6.948 31.188 1.00 74.81 185 GLU A N 1
ATOM 1513 C CA . GLU A 1 185 ? -18.196 7.098 29.902 1.00 74.81 185 GLU A CA 1
ATOM 1514 C C . GLU A 1 185 ? -18.450 8.483 29.274 1.00 74.81 185 GLU A C 1
ATOM 1516 O O . GLU A 1 185 ? -17.541 9.100 28.718 1.00 74.81 185 GLU A O 1
ATOM 1521 N N . PHE A 1 186 ? -19.667 9.021 29.406 1.00 70.25 186 PHE A N 1
ATOM 1522 C CA . PHE A 1 186 ? -20.021 10.347 28.888 1.00 70.25 186 PHE A CA 1
ATOM 1523 C C . PHE A 1 186 ? -19.396 11.499 29.691 1.00 70.25 186 PHE A C 1
ATOM 1525 O O . PHE A 1 186 ? -19.101 12.553 29.125 1.00 70.25 186 PHE A O 1
ATOM 1532 N N . GLN A 1 187 ? -19.206 11.322 30.999 1.00 69.50 187 GLN A N 1
ATOM 1533 C CA . GLN A 1 187 ? -18.525 12.286 31.869 1.00 69.50 187 GLN A CA 1
ATOM 1534 C C . GLN A 1 187 ? -17.011 12.270 31.632 1.00 69.50 187 GLN A C 1
ATOM 1536 O O . GLN A 1 187 ? -16.406 13.335 31.507 1.00 69.50 187 GLN A O 1
ATOM 1541 N N . LEU A 1 188 ? -16.425 11.082 31.442 1.00 67.25 188 LEU A N 1
ATOM 1542 C CA . LEU A 1 188 ? -15.014 10.903 31.094 1.00 67.25 188 LEU A CA 1
ATOM 1543 C C . LEU A 1 188 ? -14.670 11.574 29.753 1.00 67.25 188 LEU A C 1
ATOM 1545 O O . LEU A 1 188 ? -13.646 12.239 29.628 1.00 67.25 188 LEU A O 1
ATOM 1549 N N . MET A 1 189 ? -15.572 11.478 28.771 1.00 61.72 189 MET A N 1
ATOM 1550 C CA . MET A 1 189 ? -15.435 12.147 27.470 1.00 61.72 189 MET A CA 1
ATOM 1551 C C . MET A 1 189 ? -15.590 13.676 27.534 1.00 6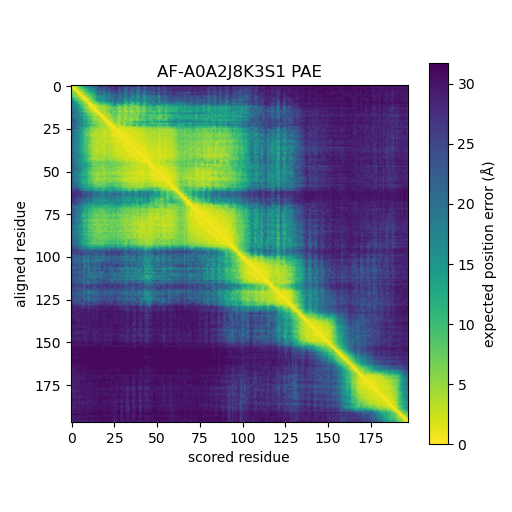1.72 189 MET A C 1
ATOM 1553 O O . MET A 1 189 ? -15.183 14.361 26.597 1.00 61.72 189 MET A O 1
ATOM 1557 N N . ARG A 1 190 ? -16.175 14.227 28.608 1.00 66.19 190 ARG A N 1
ATOM 1558 C CA . ARG A 1 190 ? -16.351 15.678 28.801 1.00 66.19 190 ARG A CA 1
ATOM 1559 C C . ARG A 1 190 ? -15.296 16.331 29.699 1.00 66.19 190 ARG A C 1
ATOM 1561 O O . ARG A 1 190 ? -15.388 17.534 29.919 1.00 66.19 190 ARG A O 1
ATOM 1568 N N . GLY A 1 191 ? -14.287 15.589 30.162 1.00 58.53 191 GLY A N 1
ATOM 1569 C CA . GLY A 1 191 ? -13.135 16.157 30.872 1.00 58.53 191 GLY A CA 1
ATOM 1570 C C . GLY A 1 191 ? -13.477 16.865 32.188 1.00 58.53 191 GLY A C 1
ATOM 1571 O O . GLY A 1 191 ? -12.769 17.790 32.575 1.00 58.53 191 GLY A O 1
ATOM 1572 N N . VAL A 1 192 ? -14.555 16.468 32.870 1.00 56.94 192 VAL A N 1
ATOM 1573 C CA . VAL A 1 192 ? -14.900 17.023 34.187 1.00 56.94 192 VAL A CA 1
ATOM 1574 C C . VAL A 1 192 ? -14.213 16.176 35.254 1.00 56.94 192 VAL A C 1
ATOM 1576 O O . VAL A 1 192 ? -14.670 15.086 35.587 1.00 56.94 192 VAL A O 1
ATOM 1579 N N . ILE A 1 193 ? -13.077 16.673 35.741 1.00 49.41 193 ILE A N 1
ATOM 1580 C CA . ILE A 1 193 ? -12.407 16.171 36.944 1.00 49.41 193 ILE A CA 1
ATOM 1581 C C . ILE A 1 193 ? -13.336 16.471 38.134 1.00 49.41 193 ILE A C 1
ATOM 1583 O O . ILE A 1 193 ? -13.764 17.621 38.264 1.00 49.41 193 ILE A O 1
ATOM 1587 N N . PRO A 1 194 ? -13.698 15.489 38.978 1.00 47.22 194 PRO A N 1
ATOM 1588 C CA . PRO A 1 194 ? -14.422 15.781 40.203 1.00 47.22 194 PRO A CA 1
ATOM 1589 C C . PRO A 1 194 ? -13.438 16.369 41.223 1.00 47.22 194 PRO A C 1
ATOM 1591 O O . PRO A 1 194 ? -12.477 15.712 41.612 1.00 47.22 194 PRO A O 1
ATOM 1594 N N . GLU A 1 195 ? -13.675 17.619 41.620 1.00 45.16 195 GLU A N 1
ATOM 1595 C CA . GLU A 1 195 ? -13.107 18.213 42.834 1.00 45.16 195 GLU A CA 1
ATOM 1596 C C . GLU A 1 195 ? -13.628 17.410 44.037 1.00 45.16 195 GLU A C 1
ATOM 1598 O O . GLU A 1 195 ? -14.843 17.313 44.246 1.00 45.16 195 GLU A O 1
ATOM 1603 N N . GLU A 1 196 ? -12.716 16.779 44.778 1.00 46.47 196 GLU A N 1
ATOM 1604 C CA . GLU A 1 196 ? -13.018 16.146 46.064 1.00 46.47 196 GLU A CA 1
ATOM 1605 C C . GLU A 1 196 ? -13.049 17.199 47.193 1.00 46.47 196 GLU A C 1
ATOM 1607 O O . GLU A 1 196 ? -12.352 18.210 47.093 1.00 46.47 196 GLU A O 1
ATOM 1612 N N . PRO A 1 197 ? -13.886 16.988 48.229 1.00 57.44 197 PRO A N 1
ATOM 1613 C CA . PRO A 1 197 ? -14.188 17.972 49.274 1.00 57.44 197 PRO A CA 1
ATOM 1614 C C . PRO A 1 197 ? -13.057 18.235 50.277 1.00 57.44 197 PRO A C 1
ATOM 1616 O O . PRO A 1 197 ? -12.277 17.302 50.578 1.00 57.44 197 PRO A O 1
#

Foldseek 3Di:
DDDPPDDDPPDPDDDLPPCCVPPPDPVSVVVSVVVVVVVVVLVVLVDDPVLSVLQCCVVVVPPPDPDPDDVVVSVVSNVVSVVSVVVVVVVVPPDPPPPPPDDDDPVSVVVCVVVDPPPVVVVVVVVVDPPVPDPQDPVNVVVVVVVVCVVVVPDDDPDDPPPDDPPPCVVVVVVVVVVVVVVVVVVVVVPDDDDDD

Solvent-accessible surface area (backbone atoms only — not comparable to full-atom values): 12558 Å² total; per-residue (Å²): 137,86,84,79,82,76,74,73,78,71,82,77,82,77,73,76,59,75,78,54,67,83,60,87,45,72,68,55,48,50,57,50,49,52,52,49,51,52,53,50,52,46,43,74,74,68,48,49,78,69,51,52,51,51,50,51,30,62,76,68,69,47,90,76,76,85,62,96,60,58,72,64,63,52,49,53,51,49,50,55,50,50,50,53,52,52,50,50,51,52,59,69,70,42,81,70,84,55,86,81,52,80,80,70,50,72,68,56,48,54,50,47,56,72,76,30,69,84,74,48,54,59,59,54,55,53,69,71,48,83,61,93,78,65,79,77,47,76,65,53,54,50,54,52,52,49,54,49,51,56,65,67,64,67,70,89,74,86,78,77,79,78,85,80,66,84,72,81,50,50,67,58,50,52,52,50,52,53,52,51,52,53,49,52,55,54,43,64,76,64,70,69,78,82,84,79,135

Organism: Pan troglodytes (NCBI:txid9598)

pLDDT: mean 76.48, std 13.68, range [39.88, 94.62]

Sequence (197 aa):
MSKKESFAPGTMYKPFGKEAAGTMTLSQFQTLHEKDQETASLRELGLNETEILIWKSHVSGEKKTKLRATPEAIQNRLQDIEERISERQRILCLPQRFAKSKQLTRREMEIEKSLFQGADRHSFLKALYYQAYHKKTSADKYMTSMKRKIKLGTKDEPQKKNKGDPMNNLESFYQEMIMKKRLEEFQLMRGVIPEEP

Mean predicted aligned error: 20.23 Å

Radius of gyration: 33.87 Å; Cα contacts (8 Å, |Δi|>4): 37; chains: 1; bounding box: 89×50×79 Å

InterPro domains:
  IPR045164 RNA-binding region-containing protein RBM41/RNPC3 [PTHR16105] (2-180)